Protein AF-F6QUR1-F1 (afdb_monomer_lite)

pLDDT: mean 86.78, std 12.33, range [41.75, 98.25]

Organism: Ciona intestinalis (NCBI:txid7719)

InterPro domains:
  IPR007309 B-block binding subunit of TFIIIC [PF04182] (147-200)
  IPR044210 Transcription factor Tfc3-like [PTHR15180] (9-201)

Radius of gyration: 18.81 Å; chains: 1; bounding box: 48×40×41 Å

Foldseek 3Di:
DPQLPDDPPPPDDPVRLQVVLVVQLADPQKWKWFFPDFQDDARDGDQQVAADPVVRDRAGAADDLVNQVNGSQAADWDDDPQDAEGDPCPVPIGTCSVVRHPDPDTPVNCCVVRNPRGIDMDGHPQVLLVLLAPPPADSVLLSPDDRVLNHQSSVQVVCPPVGHDLVCCDCRRPNVDDSVVSVVSVVVCVVRVSDDDDDGHHD

Secondary structure (DSSP, 8-state):
-TTTT--------HHHHHHHHHHHHT-TTEEEEE-SSPPPPPPP--GGG-EETTTTEE-BPPP-HHHHHT-TT---EEEETTEEEE-TTTTTPEE-HHHHTTS---HHHHHHHH-TTTEEEEE-HHHHHHHHS-TT--HHHHHT--HHHHHHHHHHHHTGGG---HHHIIIIISTTS-HHHHHHHHHHHHHTTS-------B-

Sequence (203 aa):
MKHRKNKIPVILSEGLKSHLWEYLVNNCDVEFFQLPHTREDPVIFDRFLGYDKTSGKHTAVAPDELDILTDPYLVKPVSHGVIKGSCPCFLTRVNVTSFVQGSDLNLVQAIDKFGERQLVIVASQSKRERMLSPPGVMREVVSDLPELEFCVLERIGRARHQGEIQTVLNKLVFKDLKTSHIHYIMKFLHTRSLVTKQSYSYA

Structure (mmCIF, N/CA/C/O backbone):
data_AF-F6QUR1-F1
#
_entry.id   AF-F6QUR1-F1
#
loop_
_atom_site.group_PDB
_atom_site.id
_atom_site.type_symbol
_atom_site.label_atom_id
_atom_site.label_alt_id
_atom_site.label_comp_id
_atom_site.label_asym_id
_atom_site.label_entity_id
_atom_site.label_seq_id
_atom_site.pdbx_PDB_ins_code
_atom_site.Cartn_x
_atom_site.Cartn_y
_atom_site.Cartn_z
_atom_site.occupancy
_atom_site.B_iso_or_equiv
_atom_site.auth_seq_id
_atom_site.auth_comp_id
_atom_site.auth_asym_id
_atom_site.auth_atom_id
_atom_site.pdbx_PDB_model_num
ATOM 1 N N . MET A 1 1 ? 19.967 14.631 1.636 1.00 41.75 1 MET A N 1
ATOM 2 C CA . MET A 1 1 ? 19.263 15.324 2.757 1.00 41.75 1 MET A CA 1
ATOM 3 C C . MET A 1 1 ? 18.412 16.553 2.357 1.00 41.75 1 MET A C 1
ATOM 5 O O . MET A 1 1 ? 17.477 16.873 3.080 1.00 41.75 1 MET A O 1
ATOM 9 N N . LYS A 1 2 ? 18.664 17.255 1.230 1.00 45.06 2 LYS A N 1
ATOM 10 C CA . LYS A 1 2 ? 17.902 18.475 0.842 1.00 45.06 2 LYS A CA 1
ATOM 11 C C . LYS A 1 2 ? 16.531 18.219 0.186 1.00 45.06 2 LYS A C 1
ATOM 13 O O . LYS A 1 2 ? 15.740 19.150 0.085 1.00 45.06 2 LYS A O 1
ATOM 18 N N . HIS A 1 3 ? 16.241 16.988 -0.228 1.00 50.03 3 HIS A N 1
ATOM 19 C CA . HIS A 1 3 ? 15.083 16.662 -1.073 1.00 50.03 3 HIS A CA 1
ATOM 20 C C . HIS A 1 3 ? 13.820 16.238 -0.296 1.00 50.03 3 HIS A C 1
ATOM 22 O O . HIS A 1 3 ? 12.749 16.114 -0.876 1.00 50.03 3 HIS A O 1
ATOM 28 N N . ARG A 1 4 ? 13.919 16.096 1.034 1.00 50.59 4 ARG A N 1
ATOM 29 C CA . ARG A 1 4 ? 12.815 15.715 1.940 1.00 50.59 4 ARG A CA 1
ATOM 30 C C . ARG A 1 4 ? 11.923 16.889 2.380 1.00 50.59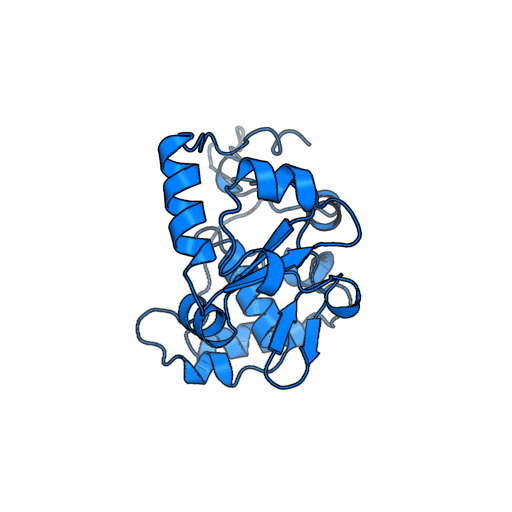 4 ARG A C 1
ATOM 32 O O . ARG A 1 4 ? 11.176 16.769 3.344 1.00 50.59 4 ARG A O 1
ATOM 39 N N . LYS A 1 5 ? 12.048 18.058 1.743 1.00 50.28 5 LYS A N 1
ATOM 40 C CA . LYS A 1 5 ? 11.400 19.300 2.210 1.00 50.28 5 LYS A CA 1
ATOM 41 C C . LYS A 1 5 ? 9.973 19.503 1.701 1.00 50.28 5 LYS A C 1
ATOM 43 O O . LYS A 1 5 ? 9.265 20.343 2.248 1.00 50.28 5 LYS A O 1
ATOM 48 N N . ASN A 1 6 ? 9.540 18.742 0.702 1.00 46.44 6 ASN A N 1
ATOM 49 C CA . ASN A 1 6 ? 8.253 18.972 0.058 1.00 46.44 6 ASN A CA 1
ATOM 50 C C . ASN A 1 6 ? 7.194 18.046 0.660 1.00 46.44 6 ASN A C 1
ATOM 52 O O . ASN A 1 6 ? 7.033 16.903 0.246 1.00 46.44 6 ASN A O 1
ATOM 56 N N . LYS A 1 7 ? 6.473 18.550 1.665 1.00 52.38 7 LYS A N 1
ATOM 57 C CA . LYS A 1 7 ? 5.213 17.944 2.111 1.00 52.38 7 LYS A CA 1
ATOM 58 C C . LYS A 1 7 ? 4.147 18.215 1.047 1.00 52.38 7 LYS A C 1
ATOM 60 O O . LYS A 1 7 ? 4.151 19.294 0.456 1.00 52.38 7 LYS A O 1
ATOM 65 N N . ILE A 1 8 ? 3.233 17.273 0.803 1.00 52.34 8 ILE A N 1
ATOM 66 C CA . ILE A 1 8 ? 2.064 17.568 -0.034 1.00 52.34 8 ILE A CA 1
ATOM 67 C C . ILE A 1 8 ? 1.280 18.710 0.641 1.00 52.34 8 ILE A C 1
ATOM 69 O O . ILE A 1 8 ? 0.882 18.553 1.796 1.00 52.34 8 ILE A O 1
ATOM 73 N N . PRO A 1 9 ? 0.969 19.812 -0.058 1.00 54.16 9 PRO A N 1
ATOM 74 C CA . PRO A 1 9 ? 0.022 20.810 0.420 1.00 54.16 9 PRO A CA 1
ATOM 75 C C . PRO A 1 9 ? -1.432 20.356 0.188 1.00 54.16 9 PRO A C 1
ATOM 77 O O . PRO A 1 9 ? -2.263 21.138 -0.257 1.00 54.16 9 PRO A O 1
ATOM 80 N N . VAL A 1 10 ? -1.771 19.087 0.444 1.00 61.97 10 VAL A N 1
ATOM 81 C CA . VAL A 1 10 ? -3.177 18.656 0.453 1.00 61.97 10 VAL A CA 1
ATOM 82 C C . VAL A 1 10 ? -3.665 18.861 1.873 1.00 61.97 10 VAL A C 1
ATOM 84 O O . VAL A 1 10 ? -3.698 17.953 2.699 1.00 61.97 10 VAL A O 1
ATOM 87 N N . ILE A 1 11 ? -3.996 20.115 2.164 1.00 73.38 11 ILE A N 1
ATOM 88 C CA . ILE A 1 11 ? -4.805 20.446 3.326 1.00 73.38 11 ILE A CA 1
ATOM 89 C C . ILE A 1 11 ? -6.242 20.135 2.912 1.00 73.38 11 ILE A C 1
ATOM 91 O O . ILE A 1 11 ? -6.881 20.915 2.208 1.00 73.38 11 ILE A O 1
ATOM 95 N N . LEU A 1 12 ? -6.729 18.951 3.283 1.00 84.25 12 LEU A N 1
ATOM 96 C CA . LEU A 1 12 ? -8.153 18.646 3.164 1.00 84.25 12 LEU A CA 1
ATOM 97 C C . LEU A 1 12 ? -8.915 19.563 4.124 1.00 84.25 12 LEU A C 1
ATOM 99 O O . LEU A 1 12 ? -8.516 19.699 5.282 1.00 84.25 12 LEU A O 1
ATOM 103 N N . SER A 1 13 ? -10.000 20.182 3.657 1.00 90.62 13 SER A N 1
ATOM 104 C CA . SER A 1 13 ? -10.885 20.937 4.543 1.00 90.62 13 SER A CA 1
ATOM 105 C C . SER A 1 13 ? -11.522 20.001 5.571 1.00 90.62 13 SER A C 1
ATOM 107 O O . SER A 1 13 ? -11.772 18.831 5.277 1.00 90.62 13 SER A O 1
ATOM 109 N N . GLU A 1 14 ? -11.830 20.515 6.762 1.00 91.12 14 GLU A N 1
ATOM 110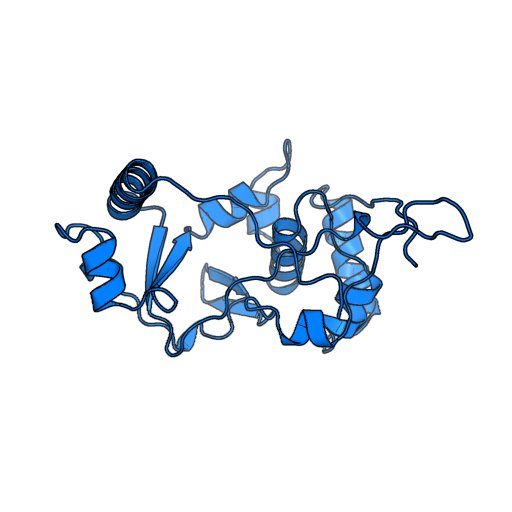 C CA . GLU A 1 14 ? -12.489 19.715 7.806 1.00 91.12 14 GLU A CA 1
ATOM 111 C C . GLU A 1 14 ? -13.812 19.114 7.314 1.00 91.12 14 GLU A C 1
ATOM 113 O O . GLU A 1 14 ? -14.074 17.936 7.531 1.00 91.12 14 GLU A O 1
ATOM 118 N N . GLY A 1 15 ? -14.593 19.870 6.532 1.00 93.56 15 GLY A N 1
ATOM 119 C CA . GLY A 1 15 ? -15.823 19.358 5.921 1.00 93.56 15 GLY A CA 1
ATOM 120 C C . GLY A 1 15 ? -15.595 18.156 4.996 1.00 93.56 15 GLY A C 1
ATOM 121 O O . GLY A 1 15 ? -16.380 17.210 5.026 1.00 93.56 15 GLY A O 1
ATOM 122 N N . LEU A 1 16 ? -14.511 18.154 4.210 1.00 93.19 16 LEU A N 1
ATOM 123 C CA . LEU A 1 16 ? -14.159 17.023 3.347 1.00 93.19 16 LEU A CA 1
ATOM 124 C C . LEU A 1 16 ? -13.637 15.833 4.159 1.00 93.19 16 LEU A C 1
ATOM 126 O O . LEU A 1 16 ? -13.977 14.695 3.845 1.00 93.19 16 LEU A O 1
ATOM 130 N N . LYS A 1 17 ? -12.844 16.075 5.209 1.00 93.12 17 LYS A N 1
ATOM 131 C CA . LYS A 1 17 ? -12.386 15.014 6.117 1.00 93.12 17 LYS A CA 1
ATOM 132 C C . LYS A 1 17 ? -13.565 14.304 6.780 1.00 93.12 17 LYS A C 1
ATOM 134 O O . LYS A 1 17 ? -13.591 13.077 6.772 1.00 93.12 17 LYS A O 1
ATOM 139 N N . SER A 1 18 ? -14.549 15.055 7.278 1.00 93.50 18 SER A N 1
ATOM 140 C CA . SER A 1 18 ? -15.763 14.490 7.880 1.00 93.50 18 SER A CA 1
ATOM 141 C C . SER A 1 18 ? -16.571 13.666 6.878 1.00 93.50 18 SER A C 1
ATOM 143 O O . SER A 1 18 ? -16.893 12.521 7.170 1.00 93.50 18 SER A O 1
ATOM 145 N N . HIS A 1 19 ? -16.799 14.177 5.661 1.00 94.25 19 HIS A N 1
ATOM 146 C CA . HIS A 1 19 ? -17.503 13.415 4.619 1.00 94.25 19 HIS A CA 1
ATOM 147 C C . HIS A 1 19 ? -16.765 12.127 4.224 1.00 94.25 19 HIS A C 1
ATOM 149 O O . HIS A 1 19 ? -17.383 11.079 4.049 1.00 94.25 19 HIS A O 1
ATOM 155 N N . LEU A 1 20 ? -15.436 12.184 4.074 1.00 94.50 20 LEU A N 1
ATOM 156 C CA . LEU A 1 20 ? -14.634 10.996 3.774 1.00 94.50 20 LEU A CA 1
ATOM 157 C C . LEU A 1 20 ? -14.690 9.986 4.919 1.00 94.50 20 LEU A C 1
ATOM 159 O O . LEU A 1 20 ? -14.789 8.788 4.665 1.00 94.50 20 LEU A O 1
ATOM 163 N N . TRP A 1 21 ? -14.638 10.459 6.163 1.00 95.31 21 TRP A N 1
ATOM 164 C CA . TRP A 1 21 ? -14.772 9.612 7.340 1.00 95.31 21 TRP A CA 1
ATOM 165 C C . TRP A 1 21 ? -16.126 8.902 7.371 1.00 95.31 21 TRP A C 1
ATOM 167 O O . TRP A 1 21 ? -16.154 7.677 7.449 1.00 95.31 21 TRP A O 1
ATOM 177 N N . GLU A 1 22 ? -17.231 9.632 7.212 1.00 94.12 22 GLU A N 1
ATOM 178 C CA . GLU A 1 22 ? -18.580 9.056 7.143 1.00 94.12 22 GLU A CA 1
ATOM 179 C C . GLU A 1 22 ? -18.695 8.008 6.032 1.00 94.12 22 GLU A C 1
ATOM 181 O O . GLU A 1 22 ? -19.231 6.921 6.250 1.00 94.12 22 GLU A O 1
ATOM 186 N N . TYR A 1 23 ? -18.132 8.285 4.853 1.00 94.56 23 TYR A N 1
ATOM 187 C CA . TYR A 1 23 ? -18.087 7.309 3.769 1.00 94.56 23 TYR A CA 1
ATOM 188 C C . TYR A 1 23 ? -17.313 6.041 4.163 1.00 94.56 23 TYR A C 1
ATOM 190 O O . TYR A 1 23 ? -17.774 4.934 3.897 1.00 94.56 23 TYR A O 1
ATOM 198 N N . LEU A 1 24 ? -16.147 6.181 4.801 1.00 95.06 24 LEU A N 1
ATOM 199 C CA . LEU A 1 24 ? -15.287 5.057 5.186 1.00 95.06 24 LEU A CA 1
ATOM 200 C C . LEU A 1 24 ? -15.903 4.199 6.298 1.00 95.06 24 LEU A C 1
ATOM 202 O O . LEU A 1 24 ? -15.828 2.974 6.225 1.00 95.06 24 LEU A O 1
ATOM 206 N N . VAL A 1 25 ? -16.531 4.818 7.299 1.00 95.06 25 VAL A N 1
ATOM 207 C CA . VAL A 1 25 ? -17.209 4.120 8.409 1.00 95.06 25 VAL A CA 1
ATOM 208 C C . VAL A 1 25 ? -18.361 3.247 7.906 1.00 95.06 25 VAL A C 1
ATOM 210 O O . VAL A 1 25 ? -18.623 2.187 8.466 1.00 95.06 25 VAL A O 1
ATOM 213 N N . ASN A 1 26 ? -19.016 3.651 6.818 1.00 92.81 26 ASN A N 1
ATOM 214 C CA . ASN A 1 26 ? -20.127 2.911 6.220 1.00 92.81 26 ASN A CA 1
ATOM 215 C C . ASN A 1 26 ? -19.699 1.946 5.099 1.00 92.81 26 ASN A C 1
ATOM 217 O O . ASN A 1 26 ? -20.546 1.334 4.448 1.00 92.81 26 ASN A O 1
ATOM 221 N N . ASN A 1 27 ? -18.396 1.802 4.842 1.00 94.12 27 ASN A N 1
ATOM 222 C CA . ASN A 1 27 ? -17.889 1.012 3.728 1.00 94.12 27 ASN A CA 1
ATOM 223 C C . ASN A 1 27 ? -17.414 -0.378 4.180 1.00 94.12 27 ASN A C 1
ATOM 225 O O . ASN A 1 27 ? -16.383 -0.514 4.834 1.00 94.12 27 ASN A O 1
ATOM 229 N N . CYS A 1 28 ? -18.122 -1.429 3.762 1.00 93.44 28 CYS A N 1
ATOM 230 C CA . CYS A 1 28 ? -17.775 -2.818 4.084 1.00 93.44 28 CYS A CA 1
ATOM 231 C C . CYS A 1 28 ? -16.506 -3.335 3.378 1.00 93.44 28 CYS A C 1
ATOM 233 O O . CYS A 1 28 ? -15.999 -4.399 3.724 1.00 93.44 28 CYS A O 1
ATOM 235 N N . ASP A 1 29 ? -15.975 -2.597 2.400 1.00 95.81 29 ASP A N 1
ATOM 236 C CA . ASP A 1 29 ? -14.734 -2.929 1.706 1.00 95.81 29 ASP A CA 1
ATOM 237 C C . ASP A 1 29 ? -13.478 -2.411 2.424 1.00 95.81 29 ASP A C 1
ATOM 239 O O . ASP A 1 29 ? -12.376 -2.546 1.884 1.00 95.81 29 ASP A O 1
ATOM 243 N N . VAL A 1 30 ? -13.610 -1.798 3.603 1.00 96.50 30 VAL A N 1
ATOM 244 C CA . VAL A 1 30 ? -12.471 -1.385 4.427 1.00 96.50 30 VAL A CA 1
ATOM 245 C C . VAL A 1 30 ? -12.590 -1.912 5.850 1.00 96.50 30 VAL A C 1
ATOM 247 O O . VAL A 1 30 ? -13.677 -2.047 6.401 1.00 96.50 30 VAL A O 1
ATOM 250 N N . GLU A 1 31 ? -11.437 -2.172 6.447 1.00 97.06 31 GLU A N 1
ATOM 251 C CA . GLU A 1 31 ? -11.277 -2.548 7.844 1.00 97.06 31 GLU A CA 1
ATOM 252 C C . GLU A 1 31 ? -10.382 -1.528 8.551 1.00 97.06 31 GLU A C 1
ATOM 254 O O . GLU A 1 31 ? -9.476 -0.937 7.950 1.00 97.06 31 GLU A O 1
ATOM 259 N N . PHE A 1 32 ? -10.607 -1.352 9.848 1.00 97.94 32 PHE A N 1
ATOM 260 C CA . PHE A 1 32 ? -9.861 -0.436 10.699 1.00 97.94 32 PHE A CA 1
ATOM 261 C C . PHE A 1 32 ? -8.991 -1.225 11.667 1.00 97.94 32 PHE A C 1
ATOM 263 O O . PHE A 1 32 ? -9.450 -2.156 12.331 1.00 97.94 32 PHE A O 1
ATOM 270 N N . PHE A 1 33 ? -7.727 -0.829 11.777 1.00 97.88 33 PHE A N 1
ATOM 271 C CA . PHE A 1 33 ? -6.781 -1.432 12.704 1.00 97.88 33 PHE A CA 1
ATOM 272 C C . PHE A 1 33 ? -6.062 -0.365 13.518 1.00 97.88 33 PHE A C 1
ATOM 274 O O . PHE A 1 33 ? -5.755 0.709 13.008 1.00 97.88 33 PHE A O 1
ATOM 281 N N . GLN A 1 34 ? -5.733 -0.692 14.763 1.00 98.25 34 GLN A N 1
ATOM 282 C CA . GLN A 1 34 ? -4.835 0.094 15.596 1.00 98.25 34 GLN A CA 1
ATOM 283 C C . GLN A 1 34 ? -3.442 -0.544 15.592 1.00 98.25 34 GLN A C 1
ATOM 285 O O . GLN A 1 34 ? -3.283 -1.729 15.897 1.00 98.25 34 GLN A O 1
ATOM 290 N N . LEU A 1 35 ? -2.424 0.231 15.224 1.00 97.31 35 LEU A N 1
ATOM 291 C CA . LEU A 1 35 ? -1.024 -0.186 15.270 1.00 97.31 35 LEU A CA 1
ATOM 292 C C . LEU A 1 35 ? -0.474 -0.147 16.706 1.00 97.31 35 LEU A C 1
ATOM 294 O O . LEU A 1 35 ? -0.845 0.743 17.474 1.00 97.31 35 LEU A O 1
ATOM 298 N N . PRO A 1 36 ? 0.477 -1.034 17.061 1.00 96.75 36 PRO A N 1
ATOM 299 C CA . PRO A 1 36 ? 1.082 -1.049 18.399 1.00 96.75 36 PRO A CA 1
ATOM 300 C C . PRO A 1 36 ? 1.925 0.200 18.700 1.00 96.75 36 PRO A C 1
ATOM 302 O O . PRO A 1 36 ? 2.113 0.555 19.860 1.00 96.75 36 PRO A O 1
ATOM 305 N N . HIS A 1 37 ? 2.426 0.874 17.661 1.00 93.94 37 HIS A N 1
ATOM 306 C CA . HIS A 1 37 ? 3.244 2.080 17.760 1.00 93.94 37 HIS A CA 1
ATOM 307 C C . HIS A 1 37 ? 2.811 3.092 16.698 1.00 93.94 37 HIS A C 1
ATOM 309 O O . HIS A 1 37 ? 2.262 2.714 15.659 1.00 93.94 37 HIS A O 1
ATOM 315 N N . THR A 1 38 ? 3.069 4.374 16.951 1.00 93.44 38 THR A N 1
ATOM 316 C CA . THR A 1 38 ? 2.806 5.456 15.997 1.00 93.44 38 THR A CA 1
ATOM 317 C C . THR A 1 38 ? 3.625 5.262 14.727 1.00 93.44 38 THR A C 1
ATOM 319 O O . THR A 1 38 ? 4.839 5.068 14.787 1.00 93.44 38 THR A O 1
ATOM 322 N N . ARG A 1 39 ? 2.970 5.338 13.569 1.00 90.38 39 ARG A N 1
ATOM 323 C CA . ARG A 1 39 ? 3.628 5.301 12.263 1.00 90.38 39 ARG A CA 1
ATOM 324 C C . ARG A 1 39 ? 4.018 6.713 11.830 1.00 90.38 39 ARG A C 1
ATOM 326 O O . ARG A 1 39 ? 3.205 7.628 11.912 1.00 90.38 39 ARG A O 1
ATOM 333 N N . GLU A 1 40 ? 5.240 6.875 11.338 1.00 86.75 40 GLU A N 1
ATOM 334 C CA . GLU A 1 40 ? 5.697 8.149 10.776 1.00 86.75 40 GLU A CA 1
ATOM 335 C C . GLU A 1 40 ? 4.934 8.529 9.501 1.00 86.75 40 GLU A C 1
ATOM 337 O O . GLU A 1 40 ? 4.436 7.670 8.763 1.00 86.75 40 GLU A O 1
ATOM 342 N N . ASP A 1 41 ? 4.870 9.831 9.223 1.00 82.00 41 ASP A N 1
ATOM 343 C CA . ASP A 1 41 ? 4.280 10.324 7.981 1.00 82.00 41 ASP A CA 1
ATOM 344 C C . ASP A 1 41 ? 5.145 9.899 6.784 1.00 82.00 41 ASP A C 1
ATOM 346 O O . ASP A 1 41 ? 6.373 10.035 6.826 1.00 82.00 41 ASP A O 1
ATOM 350 N N . PRO A 1 42 ? 4.544 9.422 5.678 1.00 75.94 42 PRO A N 1
ATOM 351 C CA . PRO A 1 42 ? 5.310 9.125 4.480 1.00 75.94 42 PRO A CA 1
ATOM 352 C C . PRO A 1 42 ? 5.954 10.398 3.930 1.00 75.94 42 PRO A C 1
ATOM 354 O O . PRO A 1 42 ? 5.280 11.389 3.645 1.00 75.94 42 PRO A O 1
ATOM 357 N N . VAL A 1 43 ? 7.268 10.347 3.720 1.00 72.31 43 VAL A N 1
ATOM 358 C CA . VAL A 1 43 ? 7.987 11.401 3.006 1.00 72.31 43 VAL A CA 1
ATOM 359 C C . VAL A 1 43 ? 7.751 11.208 1.517 1.00 72.31 43 VAL A C 1
ATOM 361 O O . VAL A 1 43 ? 8.153 10.201 0.936 1.00 72.31 43 VAL A O 1
ATOM 364 N N . ILE A 1 44 ? 7.095 12.178 0.888 1.00 69.19 44 ILE A N 1
ATOM 365 C CA . ILE A 1 44 ? 6.879 12.157 -0.555 1.00 69.19 44 ILE A CA 1
ATOM 366 C C . ILE A 1 44 ? 8.005 12.928 -1.207 1.00 69.19 44 ILE A C 1
ATOM 368 O O . ILE A 1 44 ? 8.211 14.116 -0.967 1.00 69.19 44 ILE A O 1
ATOM 372 N N . PHE A 1 45 ? 8.758 12.202 -2.018 1.00 70.25 45 PHE A N 1
ATOM 373 C CA . PHE A 1 45 ? 9.898 12.729 -2.723 1.00 70.25 45 PHE A CA 1
ATOM 374 C C . PHE A 1 45 ? 9.583 12.796 -4.217 1.00 70.25 45 PHE A C 1
ATOM 376 O O . PHE A 1 45 ? 9.265 11.783 -4.839 1.00 70.25 45 PHE A O 1
ATOM 383 N N . ASP A 1 46 ? 9.650 13.993 -4.800 1.00 74.81 46 ASP A N 1
ATOM 384 C CA . ASP A 1 46 ? 9.639 14.133 -6.252 1.00 74.81 46 ASP A CA 1
ATOM 385 C C . ASP A 1 46 ? 11.058 13.963 -6.792 1.00 74.81 46 ASP A C 1
ATOM 387 O O . ASP A 1 46 ? 11.895 14.870 -6.721 1.00 74.81 46 ASP A O 1
ATOM 391 N N . ARG A 1 47 ? 11.309 12.762 -7.325 1.00 76.06 47 ARG A N 1
ATOM 392 C CA . ARG A 1 47 ? 12.609 12.363 -7.865 1.00 76.06 47 ARG A CA 1
ATOM 393 C C . ARG A 1 47 ? 13.037 13.213 -9.056 1.00 76.06 47 ARG A C 1
ATOM 395 O O . ARG A 1 47 ? 14.235 13.300 -9.294 1.00 76.06 47 ARG A O 1
ATOM 402 N N . PHE A 1 48 ? 12.114 13.867 -9.763 1.00 73.75 48 PHE A N 1
ATOM 403 C CA . PHE A 1 48 ? 12.404 14.645 -10.972 1.00 73.75 48 PHE A CA 1
ATOM 404 C C . PHE A 1 48 ? 12.698 16.129 -10.707 1.00 73.75 48 PHE A C 1
ATOM 406 O O . PHE A 1 48 ? 13.051 16.859 -11.632 1.00 73.75 48 PHE A O 1
ATOM 413 N N . LEU A 1 49 ? 12.627 16.584 -9.450 1.00 71.25 49 LEU A N 1
ATOM 414 C CA . LEU A 1 49 ? 13.028 17.949 -9.079 1.00 71.25 49 LEU A CA 1
ATOM 415 C C . LEU A 1 49 ? 14.549 18.171 -9.113 1.00 71.25 49 LEU A C 1
ATOM 417 O O . LEU A 1 49 ? 15.004 19.307 -8.969 1.00 71.25 49 LEU A O 1
ATOM 421 N N . GLY A 1 50 ? 15.345 17.112 -9.280 1.00 67.44 50 GLY A N 1
ATOM 422 C CA . GLY A 1 50 ? 16.783 17.228 -9.493 1.00 67.44 50 GLY A CA 1
ATOM 423 C C . GLY A 1 50 ? 17.087 17.977 -10.792 1.00 67.44 50 GLY A C 1
ATOM 424 O O . GLY A 1 50 ? 16.581 17.631 -11.857 1.00 67.44 50 GLY A O 1
ATOM 425 N N . TYR A 1 51 ? 17.910 19.019 -10.702 1.00 62.31 51 TYR A N 1
ATOM 426 C CA . TYR A 1 51 ? 18.409 19.773 -11.848 1.00 62.31 51 TYR A CA 1
ATOM 427 C C . TYR A 1 51 ? 19.930 19.818 -11.773 1.00 62.31 51 TYR A C 1
ATOM 429 O O . TYR A 1 51 ? 20.496 20.413 -10.847 1.00 62.31 51 TYR A O 1
ATOM 437 N N . ASP A 1 52 ? 20.592 19.181 -12.733 1.00 65.50 52 ASP A N 1
ATOM 438 C CA . ASP A 1 52 ? 22.036 19.270 -12.867 1.00 65.50 52 ASP A CA 1
ATOM 439 C C . ASP A 1 52 ? 22.399 20.587 -13.563 1.00 65.50 52 ASP A C 1
ATOM 441 O O . ASP A 1 52 ? 22.186 20.774 -14.762 1.00 65.50 52 ASP A O 1
ATOM 445 N N . LYS A 1 53 ? 22.975 21.511 -12.787 1.00 62.22 53 LYS A N 1
ATOM 446 C CA . LYS A 1 53 ? 23.398 22.831 -13.270 1.00 62.22 53 LYS A CA 1
ATOM 447 C C . LYS A 1 53 ? 24.525 22.763 -14.301 1.00 62.22 53 LYS A C 1
ATOM 449 O O . LYS A 1 53 ? 24.679 23.716 -15.056 1.00 62.22 53 LYS A O 1
ATOM 454 N N . THR A 1 54 ? 25.295 21.677 -14.328 1.00 66.56 54 THR A N 1
ATOM 455 C CA . THR A 1 54 ? 26.446 21.521 -15.223 1.00 66.56 54 THR A CA 1
ATOM 456 C C . THR A 1 54 ? 26.012 21.020 -16.597 1.00 66.56 54 THR A C 1
ATOM 458 O O . THR A 1 54 ? 26.465 21.547 -17.608 1.00 66.56 54 THR A O 1
ATOM 461 N N . SER A 1 55 ? 25.108 20.035 -16.655 1.00 67.81 55 SER A N 1
ATOM 462 C CA . SER A 1 55 ? 24.569 19.528 -17.927 1.00 67.81 55 SER A CA 1
ATOM 463 C C . SER A 1 55 ? 23.320 20.266 -18.422 1.00 67.81 55 SER A C 1
ATOM 465 O O . SER A 1 55 ? 22.917 20.068 -19.569 1.00 67.81 55 SER A O 1
ATOM 467 N N . GLY A 1 56 ? 22.693 21.092 -17.576 1.00 63.22 56 GLY A N 1
ATOM 468 C CA . GLY A 1 56 ? 21.439 21.788 -17.880 1.00 63.22 56 GLY A CA 1
ATOM 469 C C . GLY A 1 56 ? 20.227 20.856 -17.984 1.00 63.22 56 GLY A C 1
ATOM 470 O O . GLY A 1 56 ? 19.202 21.242 -18.542 1.00 63.22 56 GLY A O 1
ATOM 471 N N . LYS A 1 57 ? 20.341 19.613 -17.497 1.00 65.56 57 LYS A N 1
ATOM 472 C CA . LYS A 1 57 ? 19.293 18.592 -17.594 1.00 65.56 57 LYS A CA 1
ATOM 473 C C . LYS A 1 57 ? 18.658 18.331 -16.237 1.00 65.56 57 LYS A C 1
ATOM 475 O O . LYS A 1 57 ? 19.332 18.280 -15.209 1.00 65.56 57 LYS A O 1
ATOM 480 N N . HIS A 1 58 ? 17.352 18.086 -16.253 1.00 62.81 58 HIS A N 1
ATOM 481 C CA . HIS A 1 58 ? 16.685 17.452 -15.126 1.00 62.81 58 HIS A CA 1
ATOM 482 C C . HIS A 1 58 ? 17.189 16.013 -15.007 1.00 62.81 58 HIS A C 1
ATOM 484 O O . HIS A 1 58 ? 17.052 15.225 -15.945 1.00 62.81 58 HIS A O 1
ATOM 490 N N . THR A 1 59 ? 17.800 15.684 -13.874 1.00 68.00 59 THR A N 1
ATOM 491 C CA . THR A 1 59 ? 18.258 14.331 -13.559 1.00 68.00 59 THR A CA 1
ATOM 492 C C . THR A 1 59 ? 17.438 13.804 -12.402 1.00 68.00 59 THR A C 1
ATOM 494 O O . THR A 1 59 ? 17.282 14.460 -11.369 1.00 68.00 59 THR A O 1
ATOM 497 N N . ALA A 1 60 ? 16.872 12.614 -12.589 1.00 72.31 60 ALA A N 1
ATOM 498 C CA . ALA A 1 60 ? 16.115 11.991 -11.527 1.00 72.31 60 ALA A CA 1
ATOM 499 C C . ALA A 1 60 ? 17.076 11.552 -10.412 1.00 72.31 60 ALA A C 1
ATOM 501 O O . ALA A 1 60 ? 18.107 10.936 -10.681 1.00 72.31 60 ALA A O 1
ATOM 502 N N . VAL A 1 61 ? 16.744 11.865 -9.164 1.00 76.56 61 VAL A N 1
ATOM 503 C CA . VAL A 1 61 ? 17.555 11.491 -8.001 1.00 76.56 61 VAL A CA 1
ATOM 504 C C . VAL A 1 61 ? 17.071 10.143 -7.478 1.00 76.56 61 VAL A C 1
ATOM 506 O O . VAL A 1 61 ? 15.882 9.964 -7.192 1.00 76.56 61 VAL A O 1
ATOM 509 N N . ALA A 1 62 ? 17.986 9.183 -7.356 1.00 78.00 62 ALA A N 1
ATOM 510 C CA . ALA A 1 62 ? 17.672 7.889 -6.768 1.00 78.00 62 ALA A CA 1
ATOM 511 C C . ALA A 1 62 ? 17.512 7.985 -5.236 1.00 78.00 62 ALA A C 1
ATOM 513 O O . ALA A 1 62 ? 18.279 8.709 -4.601 1.00 78.00 62 ALA A O 1
ATOM 514 N N . PRO A 1 63 ? 16.549 7.258 -4.631 1.00 78.38 63 PRO A N 1
ATOM 515 C CA . PRO A 1 63 ? 16.482 7.102 -3.180 1.00 78.38 63 PRO A CA 1
ATOM 516 C C . PRO A 1 63 ? 17.767 6.490 -2.616 1.00 78.38 63 PRO A C 1
ATOM 518 O O . PRO A 1 63 ? 18.317 5.556 -3.208 1.00 78.38 63 PRO A O 1
ATOM 521 N N . ASP A 1 64 ? 18.204 6.984 -1.460 1.00 80.31 64 ASP A N 1
ATOM 522 C CA . ASP A 1 64 ? 19.342 6.438 -0.718 1.00 80.31 64 ASP A CA 1
ATOM 523 C C . ASP A 1 64 ? 18.912 5.427 0.370 1.00 80.31 64 ASP A C 1
ATOM 525 O O . ASP A 1 64 ? 17.728 5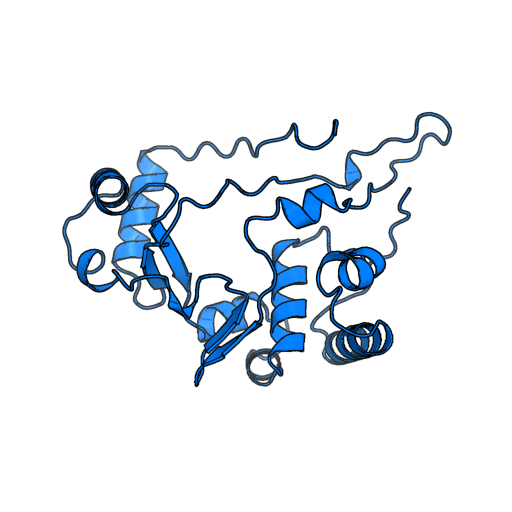.138 0.562 1.00 80.31 64 ASP A O 1
ATOM 529 N N . GLU A 1 65 ? 19.881 4.838 1.080 1.00 77.88 65 GLU A N 1
ATOM 530 C CA . GLU A 1 65 ? 19.608 3.899 2.182 1.00 77.88 65 GLU A CA 1
ATOM 531 C C . GLU A 1 65 ? 18.743 4.516 3.281 1.00 77.88 65 GLU A C 1
ATOM 533 O O . GLU A 1 65 ? 17.847 3.857 3.812 1.00 77.88 65 GLU A O 1
ATOM 538 N N . LEU A 1 66 ? 18.985 5.786 3.609 1.00 77.44 66 LEU A N 1
ATOM 539 C CA . LEU A 1 66 ? 18.233 6.475 4.643 1.00 77.44 66 LEU A CA 1
ATOM 540 C C . LEU A 1 66 ? 16.780 6.664 4.207 1.00 77.44 66 LEU A C 1
ATOM 542 O O . LEU A 1 66 ? 15.893 6.607 5.052 1.00 77.44 66 LEU A O 1
ATOM 546 N N . ASP A 1 67 ? 16.513 6.899 2.920 1.00 77.25 67 ASP A N 1
ATOM 547 C CA . ASP A 1 67 ? 15.150 7.006 2.390 1.00 77.25 67 ASP A CA 1
ATOM 548 C C . ASP A 1 67 ? 14.372 5.706 2.587 1.00 77.25 67 ASP A C 1
ATOM 550 O O . ASP A 1 67 ? 13.220 5.745 3.020 1.00 77.25 67 ASP A O 1
ATOM 554 N N . ILE A 1 68 ? 15.018 4.560 2.363 1.00 79.00 68 ILE A N 1
ATOM 555 C CA . ILE A 1 68 ? 14.391 3.251 2.564 1.00 79.00 68 ILE A CA 1
ATOM 556 C C . ILE A 1 68 ? 14.206 2.932 4.050 1.00 79.00 68 ILE A C 1
ATOM 558 O O . ILE A 1 68 ? 13.141 2.453 4.432 1.00 79.00 68 ILE A O 1
ATOM 562 N N . LEU A 1 69 ? 15.190 3.238 4.901 1.00 76.12 69 LEU A N 1
ATOM 563 C CA . LEU A 1 69 ? 15.089 3.017 6.350 1.00 76.12 69 LEU A CA 1
ATOM 564 C C . LEU A 1 69 ? 13.994 3.863 7.009 1.00 76.12 69 LEU A C 1
ATOM 566 O O . LEU A 1 69 ? 13.408 3.435 7.999 1.00 76.12 69 LEU A O 1
ATOM 570 N N . THR A 1 70 ? 13.715 5.051 6.467 1.00 77.69 70 THR A N 1
ATOM 571 C CA . THR A 1 70 ? 12.653 5.933 6.971 1.00 77.69 70 THR A CA 1
ATOM 572 C C . THR A 1 70 ? 11.299 5.726 6.290 1.00 77.69 70 THR A C 1
ATOM 574 O O . THR A 1 70 ? 10.369 6.473 6.583 1.00 77.69 70 THR A O 1
ATOM 577 N N . ASP A 1 71 ? 11.154 4.752 5.383 1.00 83.75 71 ASP A N 1
ATOM 578 C CA . ASP A 1 71 ? 9.859 4.472 4.758 1.00 83.75 71 ASP A CA 1
ATOM 579 C C . ASP A 1 71 ? 8.907 3.826 5.781 1.00 83.75 71 ASP A C 1
ATOM 581 O O . ASP A 1 71 ? 9.177 2.718 6.253 1.00 83.75 71 ASP A O 1
ATOM 585 N N . PRO A 1 72 ? 7.755 4.447 6.101 1.00 85.75 72 PRO A N 1
ATOM 586 C CA . PRO A 1 72 ? 6.794 3.867 7.040 1.00 85.75 72 PRO A CA 1
ATOM 587 C C . PRO A 1 72 ? 6.118 2.582 6.525 1.00 85.75 72 PRO A C 1
ATOM 589 O O . PRO A 1 72 ? 5.386 1.928 7.269 1.00 85.75 72 PRO A O 1
ATOM 592 N N . TYR A 1 73 ? 6.345 2.207 5.263 1.00 86.69 73 TYR A N 1
ATOM 593 C CA . TYR A 1 73 ? 5.830 1.001 4.617 1.00 86.69 73 TYR A CA 1
ATOM 594 C C . TYR A 1 73 ? 6.973 0.064 4.207 1.00 86.69 73 TYR A C 1
ATOM 596 O O . TYR A 1 73 ? 7.117 -0.297 3.032 1.00 86.69 73 TYR A O 1
ATOM 604 N N . LEU A 1 74 ? 7.794 -0.328 5.183 1.00 87.94 74 LEU A N 1
ATOM 605 C CA . LEU A 1 74 ? 8.824 -1.348 4.991 1.00 87.94 74 LEU A CA 1
ATOM 606 C C . LEU A 1 74 ? 8.222 -2.636 4.427 1.00 87.94 74 LEU A C 1
ATOM 608 O O . LEU A 1 74 ? 7.141 -3.073 4.841 1.00 87.94 74 LEU A O 1
ATOM 612 N N . VAL A 1 75 ? 8.946 -3.252 3.492 1.00 88.81 75 VAL A N 1
ATOM 613 C CA . VAL A 1 75 ? 8.497 -4.494 2.873 1.00 88.81 75 VAL A CA 1
ATOM 614 C C . VAL A 1 75 ? 8.701 -5.655 3.842 1.00 88.81 75 VAL A C 1
ATOM 616 O O . VAL A 1 75 ? 9.826 -6.045 4.134 1.00 88.81 75 VAL A O 1
ATOM 619 N N . LYS A 1 76 ? 7.596 -6.210 4.336 1.00 91.31 76 LYS A N 1
ATOM 620 C CA . LYS A 1 76 ? 7.544 -7.447 5.113 1.00 91.31 76 LYS A CA 1
ATOM 621 C C . LYS A 1 76 ? 6.390 -8.285 4.563 1.00 91.31 76 LYS A C 1
ATOM 623 O O . LYS A 1 76 ? 5.248 -8.012 4.941 1.00 91.31 76 LYS A O 1
ATOM 628 N N . PRO A 1 77 ? 6.675 -9.219 3.638 1.00 92.38 77 PRO A N 1
ATOM 629 C CA . PRO A 1 77 ? 5.658 -10.042 2.999 1.00 92.38 77 PRO A CA 1
ATOM 630 C C . PRO A 1 77 ? 4.786 -10.773 4.020 1.00 92.38 77 PRO A C 1
ATOM 632 O O . PRO A 1 77 ? 5.260 -11.194 5.079 1.00 92.38 77 PRO A O 1
ATOM 635 N N . VAL A 1 78 ? 3.499 -10.849 3.708 1.00 91.38 78 VAL A N 1
ATOM 636 C CA . VAL A 1 78 ? 2.473 -11.532 4.482 1.00 91.38 78 VAL A CA 1
ATOM 637 C C . VAL A 1 78 ? 1.598 -12.334 3.532 1.00 91.38 78 VAL A C 1
ATOM 639 O O . VAL A 1 78 ? 0.997 -11.782 2.606 1.00 91.38 78 VAL A O 1
ATOM 642 N N . SER A 1 79 ? 1.450 -13.613 3.860 1.00 84.88 79 SER A N 1
ATOM 643 C CA . SER A 1 79 ? 0.513 -14.537 3.246 1.00 84.88 79 SER A CA 1
ATOM 644 C C . SER A 1 79 ? -0.223 -15.266 4.364 1.00 84.88 79 SER A C 1
ATOM 646 O O . SER A 1 79 ? 0.347 -16.096 5.076 1.00 84.88 79 SER A O 1
ATOM 648 N N . HIS A 1 80 ? -1.485 -14.898 4.575 1.00 87.25 80 HIS A N 1
ATOM 649 C CA . HIS A 1 80 ? -2.336 -15.494 5.600 1.00 87.25 80 HIS A CA 1
ATOM 650 C C . HIS A 1 80 ? -3.725 -15.775 5.025 1.00 87.25 80 HIS A C 1
ATOM 652 O O . HIS A 1 80 ? -4.569 -14.882 4.915 1.00 87.25 80 HIS A O 1
ATOM 658 N N . GLY A 1 81 ? -3.949 -17.027 4.623 1.00 88.12 81 GLY A N 1
ATOM 659 C CA . GLY A 1 81 ? -5.157 -17.425 3.904 1.00 88.12 81 GLY A CA 1
ATOM 660 C C . GLY A 1 81 ? -5.275 -16.671 2.579 1.00 88.12 81 GLY A C 1
ATOM 661 O O . GLY A 1 81 ? -4.418 -16.795 1.709 1.00 88.12 81 GLY A O 1
ATOM 662 N N . VAL A 1 82 ? -6.333 -15.871 2.437 1.00 87.56 82 VAL A N 1
ATOM 663 C CA . VAL A 1 82 ? -6.581 -15.046 1.240 1.00 87.56 82 VAL A CA 1
ATOM 664 C C . VAL A 1 82 ? -5.832 -13.712 1.255 1.00 87.56 82 VAL A C 1
ATOM 666 O O . VAL A 1 82 ? -5.810 -13.012 0.247 1.00 87.56 82 VAL A O 1
ATOM 669 N N . ILE A 1 83 ? -5.242 -13.326 2.389 1.00 91.62 83 ILE A N 1
ATOM 670 C CA . ILE A 1 83 ? -4.572 -12.035 2.533 1.00 91.62 83 ILE A CA 1
ATOM 671 C C . ILE A 1 83 ? -3.148 -12.147 1.997 1.00 91.62 83 ILE A C 1
ATOM 673 O O . ILE A 1 83 ? -2.357 -12.938 2.508 1.00 91.62 83 ILE A O 1
ATOM 677 N N . LYS A 1 84 ? -2.829 -11.298 1.018 1.00 92.69 84 LYS A N 1
ATOM 678 C CA . LYS A 1 84 ? -1.487 -11.100 0.459 1.00 92.69 84 LYS A CA 1
ATOM 679 C C . LYS A 1 84 ? -1.081 -9.639 0.590 1.00 92.69 84 LYS A C 1
ATOM 681 O O . LYS A 1 84 ? -1.939 -8.757 0.513 1.00 92.69 84 LYS A O 1
ATOM 686 N N . GLY A 1 85 ? 0.208 -9.368 0.741 1.00 92.44 85 GLY A N 1
ATOM 687 C CA . GLY A 1 85 ? 0.754 -8.011 0.711 1.00 92.44 85 GLY A CA 1
ATOM 688 C C . GLY A 1 85 ? 1.907 -7.835 1.675 1.00 92.44 85 GLY A C 1
ATOM 689 O O . GLY A 1 85 ? 2.517 -8.806 2.110 1.00 92.44 85 GLY A O 1
ATOM 690 N N . SER A 1 86 ? 2.196 -6.587 2.023 1.00 92.56 86 SER A N 1
ATOM 691 C CA . SER A 1 86 ? 3.288 -6.259 2.936 1.00 92.56 86 SER A CA 1
ATOM 692 C C . SER A 1 86 ? 2.818 -5.478 4.160 1.00 92.56 86 SER A C 1
ATOM 694 O O . SER A 1 86 ? 2.256 -4.389 4.033 1.00 92.56 86 SER A O 1
ATOM 696 N N . CYS A 1 87 ? 3.101 -5.985 5.364 1.00 92.94 87 CYS A N 1
ATOM 697 C CA . CYS A 1 87 ? 2.803 -5.269 6.605 1.00 92.94 87 CYS A CA 1
ATOM 698 C C . CYS A 1 87 ? 3.699 -5.721 7.778 1.00 92.94 87 CYS A C 1
ATOM 700 O O . CYS A 1 87 ? 3.529 -6.828 8.295 1.00 92.94 87 CYS A O 1
ATOM 702 N N . PRO A 1 88 ? 4.596 -4.851 8.288 1.00 91.56 88 PRO A N 1
ATOM 703 C CA . PRO A 1 88 ? 5.449 -5.165 9.436 1.00 91.56 88 PRO A CA 1
ATOM 704 C C . PRO A 1 88 ? 4.696 -5.565 10.709 1.00 91.56 88 PRO A C 1
ATOM 706 O O . PRO A 1 88 ? 5.148 -6.445 11.446 1.00 91.56 88 PRO A O 1
ATOM 709 N N . CYS A 1 89 ? 3.541 -4.934 10.936 1.00 93.81 89 CYS A N 1
ATOM 710 C CA . CYS A 1 89 ? 2.705 -5.091 12.124 1.00 93.81 89 CYS A CA 1
ATOM 711 C C . CYS A 1 89 ? 1.504 -6.020 11.896 1.00 93.81 89 CYS A C 1
ATOM 713 O O . CYS A 1 89 ? 0.529 -5.935 12.635 1.00 93.81 89 CYS A O 1
ATOM 715 N N . PHE A 1 90 ? 1.522 -6.881 10.871 1.00 94.75 90 PHE A N 1
ATOM 716 C CA . PHE A 1 90 ? 0.349 -7.685 10.509 1.00 94.75 90 PHE A CA 1
ATOM 717 C C . PHE A 1 90 ? -0.206 -8.520 11.669 1.00 94.75 90 PHE A C 1
ATOM 719 O O . PHE A 1 90 ? -1.415 -8.553 11.867 1.00 94.75 90 PHE A O 1
ATOM 726 N N . LEU A 1 91 ? 0.685 -9.144 12.446 1.00 94.62 91 LEU A N 1
ATOM 727 C CA . LEU A 1 91 ? 0.331 -9.987 13.593 1.00 94.62 91 LEU A CA 1
ATOM 728 C C . LEU A 1 91 ? 0.112 -9.199 14.893 1.00 94.62 91 LEU A C 1
ATOM 730 O O . LEU A 1 91 ? -0.396 -9.758 15.856 1.00 94.62 91 LEU A O 1
ATOM 734 N N . THR A 1 92 ? 0.536 -7.935 14.948 1.00 96.44 92 THR A N 1
ATOM 735 C CA . THR A 1 92 ? 0.539 -7.130 16.183 1.00 96.44 92 THR A CA 1
ATOM 736 C C . THR A 1 92 ? -0.473 -5.989 16.175 1.00 96.44 92 THR A C 1
ATOM 738 O O . THR A 1 92 ? -0.734 -5.403 17.221 1.00 96.44 92 THR A O 1
ATOM 741 N N . ARG A 1 93 ? -1.047 -5.655 15.015 1.00 96.81 93 ARG A N 1
ATOM 742 C CA . ARG A 1 93 ? -2.149 -4.695 14.903 1.00 96.81 93 ARG A CA 1
ATOM 743 C C . ARG A 1 93 ? -3.445 -5.293 15.452 1.00 96.81 93 ARG A C 1
ATOM 745 O O . ARG A 1 93 ? -3.722 -6.474 15.253 1.00 96.81 93 ARG A O 1
ATOM 752 N N . VAL A 1 94 ? -4.270 -4.461 16.073 1.00 98.06 94 VAL A N 1
ATOM 753 C CA . VAL A 1 94 ? -5.570 -4.860 16.629 1.00 98.06 94 VAL A CA 1
ATOM 754 C C . VAL A 1 94 ? -6.671 -4.458 15.658 1.00 98.06 94 VAL A C 1
ATOM 756 O O . VAL A 1 94 ? -6.706 -3.307 15.235 1.00 98.06 94 VAL A O 1
ATOM 759 N N . ASN A 1 95 ? -7.562 -5.381 15.283 1.00 97.69 95 ASN A N 1
ATOM 760 C CA . ASN A 1 95 ? -8.739 -5.042 14.478 1.00 97.69 95 ASN A CA 1
ATOM 761 C C . ASN A 1 95 ? -9.738 -4.272 15.353 1.00 97.69 95 ASN A C 1
ATOM 763 O O . ASN A 1 95 ? -10.201 -4.792 16.367 1.00 97.69 95 ASN A O 1
ATOM 767 N N . VAL A 1 96 ? -10.050 -3.038 14.963 1.00 97.75 96 VAL A N 1
ATOM 768 C CA . VAL A 1 96 ? -10.998 -2.155 15.659 1.00 97.75 96 VAL A CA 1
ATOM 769 C C . VAL A 1 96 ? -12.220 -1.824 14.799 1.00 97.75 96 VAL A C 1
ATOM 771 O O . VAL A 1 96 ? -12.993 -0.934 15.141 1.00 97.75 96 VAL A O 1
ATOM 774 N N . THR A 1 97 ? -12.422 -2.550 13.695 1.00 97.19 97 THR A N 1
ATOM 775 C CA . THR A 1 97 ? -13.489 -2.305 12.712 1.00 97.19 97 THR A CA 1
ATOM 776 C C . THR A 1 97 ? -14.865 -2.244 13.360 1.00 97.19 97 THR A C 1
ATOM 778 O O . THR A 1 97 ? -15.590 -1.293 13.112 1.00 97.19 97 THR A O 1
ATOM 781 N N . SER A 1 98 ? -15.200 -3.181 14.251 1.00 95.12 98 SER A N 1
ATOM 782 C CA . SER A 1 98 ? -16.500 -3.212 14.940 1.00 95.12 98 SER A CA 1
ATOM 783 C C . SER A 1 98 ? -16.718 -2.068 15.933 1.00 95.12 98 SER A C 1
ATOM 785 O O . SER A 1 98 ? -17.853 -1.792 16.301 1.00 95.12 98 SER A O 1
ATOM 787 N N . PHE A 1 99 ? -15.650 -1.408 16.391 1.00 94.75 99 PHE A N 1
ATOM 788 C CA . PHE A 1 99 ? -15.763 -0.220 17.239 1.00 94.75 99 PHE A CA 1
ATOM 789 C C . PHE A 1 99 ? -15.920 1.063 16.428 1.00 94.75 99 PHE A C 1
ATOM 791 O O . PHE A 1 99 ? -16.305 2.076 17.003 1.00 94.75 99 PHE A O 1
ATOM 798 N N . VAL A 1 100 ? -15.558 1.030 15.144 1.00 94.44 100 VAL A N 1
ATOM 799 C CA . VAL A 1 100 ? -15.610 2.173 14.232 1.00 94.44 100 VAL A CA 1
ATOM 800 C C . VAL A 1 100 ? -16.882 2.102 13.391 1.00 94.44 100 VAL A C 1
ATOM 802 O O . VAL A 1 100 ? -17.706 3.011 13.442 1.00 94.44 100 VAL A O 1
ATOM 805 N N . GLN A 1 101 ? -17.073 1.008 12.655 1.00 91.62 101 GLN A N 1
ATOM 806 C CA . GLN A 1 101 ? -18.252 0.764 11.830 1.00 91.62 101 GLN A CA 1
ATOM 807 C C . GLN A 1 101 ? -19.488 0.546 12.702 1.00 91.62 101 GLN A C 1
ATOM 809 O O . GLN A 1 101 ? -19.446 -0.198 13.680 1.00 91.62 101 GLN A O 1
ATOM 814 N N . GLY A 1 102 ? -20.595 1.199 12.342 1.00 77.06 102 GLY A N 1
ATOM 815 C CA . GLY A 1 102 ? -21.844 1.137 13.109 1.00 77.06 102 GLY A CA 1
ATOM 816 C C . GLY A 1 102 ? -21.822 1.921 14.427 1.00 77.06 102 GLY A C 1
ATOM 817 O O . GLY A 1 102 ? -22.761 1.802 15.210 1.00 77.06 102 GLY A O 1
ATOM 818 N N . SER A 1 103 ? -20.773 2.710 14.675 1.00 80.81 103 SER A N 1
ATOM 819 C CA . SER A 1 103 ? -20.715 3.668 15.780 1.00 80.81 103 SER A CA 1
ATOM 820 C C . SER A 1 103 ? -20.965 5.092 15.276 1.00 80.81 103 SER A C 1
ATOM 822 O O . SER A 1 103 ? -20.607 5.417 14.147 1.00 80.81 103 SER A O 1
ATOM 824 N N . ASP A 1 104 ? -21.483 5.965 16.141 1.00 86.31 104 ASP A N 1
ATOM 825 C CA . ASP A 1 104 ? -21.599 7.408 15.869 1.00 86.31 104 ASP A CA 1
ATOM 826 C C . ASP A 1 104 ? -20.269 8.160 16.108 1.00 86.31 104 ASP A C 1
ATOM 828 O O . ASP A 1 104 ? -20.258 9.362 16.383 1.00 86.31 104 ASP A O 1
ATOM 832 N N . LEU A 1 105 ? -19.125 7.460 16.053 1.00 93.00 105 LEU A N 1
ATOM 833 C CA . LEU A 1 105 ? -17.817 8.085 16.238 1.00 93.00 105 LEU A CA 1
ATOM 834 C C . LEU A 1 105 ? -17.483 8.959 15.033 1.00 93.00 105 LEU A C 1
ATOM 836 O O . LEU A 1 105 ? -17.301 8.468 13.918 1.00 93.00 105 LEU A O 1
ATOM 840 N N . ASN A 1 106 ? -17.316 10.256 15.271 1.00 94.56 106 ASN A N 1
ATOM 841 C CA . ASN A 1 106 ? -16.740 11.152 14.275 1.00 94.56 106 ASN A CA 1
ATOM 842 C C . ASN A 1 106 ? -15.209 10.987 14.190 1.00 94.56 106 ASN A C 1
ATOM 844 O O . ASN A 1 106 ? -14.582 10.347 15.039 1.00 94.56 106 ASN A O 1
ATOM 848 N N . LEU A 1 107 ? -14.595 11.585 13.163 1.00 94.88 107 LEU A N 1
ATOM 849 C CA . LEU A 1 107 ? -13.158 11.460 12.904 1.00 94.88 107 LEU A CA 1
ATOM 850 C C . LEU A 1 107 ? -12.298 11.879 14.107 1.00 94.88 107 LEU A C 1
ATOM 852 O O . LEU A 1 107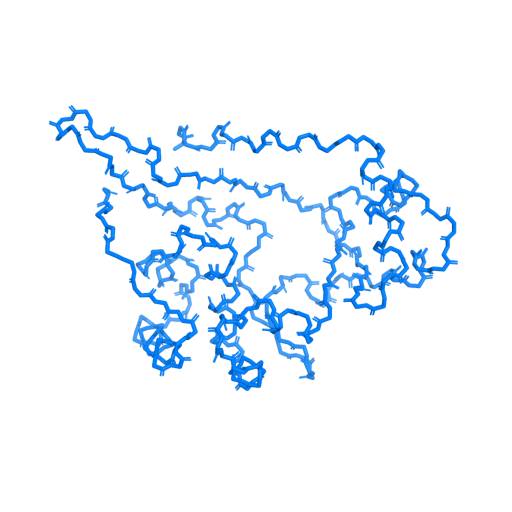 ? -11.332 11.192 14.427 1.00 94.88 107 LEU A O 1
ATOM 856 N N . VAL A 1 108 ? -12.652 12.979 14.780 1.00 95.19 108 VAL A N 1
ATOM 857 C CA . VAL A 1 108 ? -11.903 13.492 15.939 1.00 95.19 108 VAL A CA 1
ATOM 858 C C . VAL A 1 108 ? -11.967 12.492 17.088 1.00 95.19 108 VAL A C 1
ATOM 860 O O . VAL A 1 108 ? -10.935 12.099 17.615 1.00 95.19 108 VAL A O 1
ATOM 863 N N . GLN A 1 109 ? -13.160 11.989 17.407 1.00 96.19 109 GLN A N 1
ATOM 864 C CA . GLN A 1 109 ? -13.340 10.986 18.459 1.00 96.19 109 GLN A CA 1
ATOM 865 C C . GLN A 1 109 ? -12.603 9.678 18.149 1.00 96.19 109 GLN A C 1
ATOM 867 O O . GLN A 1 109 ? -12.044 9.050 19.047 1.00 96.19 109 GLN A O 1
ATOM 872 N N . ALA A 1 110 ? -12.591 9.250 16.884 1.00 96.25 110 ALA A N 1
ATOM 873 C CA . ALA A 1 110 ? -11.850 8.066 16.467 1.00 96.25 110 ALA A CA 1
ATOM 874 C C . ALA A 1 110 ? -10.332 8.268 16.598 1.00 96.25 110 ALA A C 1
ATOM 876 O O . ALA A 1 110 ? -9.635 7.369 17.072 1.00 96.25 110 ALA A O 1
ATOM 877 N N . ILE A 1 111 ? -9.826 9.448 16.232 1.00 95.12 111 ILE A N 1
ATOM 878 C CA . ILE A 1 111 ? -8.420 9.825 16.407 1.00 95.12 111 ILE A CA 1
ATOM 879 C C . ILE A 1 111 ? -8.047 9.884 17.891 1.00 95.12 111 ILE A C 1
ATOM 881 O O . ILE A 1 111 ? -7.036 9.298 18.270 1.00 95.12 111 ILE A O 1
ATOM 885 N N . ASP A 1 112 ? -8.865 10.515 18.732 1.00 96.75 112 ASP A N 1
ATOM 886 C CA . ASP A 1 112 ? -8.624 10.607 20.177 1.00 96.75 112 ASP A CA 1
ATOM 887 C C . ASP A 1 112 ? -8.593 9.219 20.830 1.00 96.75 112 ASP A C 1
ATOM 889 O O . ASP A 1 112 ? -7.787 8.951 21.720 1.00 96.75 112 ASP A O 1
ATOM 893 N N . LYS A 1 113 ? -9.455 8.307 20.365 1.00 96.44 113 LYS A N 1
ATOM 894 C CA . LYS A 1 113 ? -9.582 6.956 20.918 1.00 96.44 113 LYS A CA 1
ATOM 895 C C . LYS A 1 113 ? -8.494 5.993 20.444 1.00 96.44 113 LYS A C 1
ATOM 897 O O . LYS A 1 113 ? -8.000 5.198 21.241 1.00 96.44 113 LYS A O 1
ATOM 902 N N . PHE A 1 114 ? -8.159 6.009 19.154 1.00 96.81 114 PHE A N 1
ATOM 903 C CA . PHE A 1 114 ? -7.276 5.008 18.539 1.00 96.81 114 PHE A CA 1
ATOM 904 C C . PHE A 1 114 ? -5.888 5.544 18.169 1.00 96.81 114 PHE A C 1
ATOM 906 O O . PHE A 1 114 ? -4.998 4.747 17.869 1.00 96.81 114 PHE A O 1
ATOM 913 N N . GLY A 1 115 ? -5.686 6.861 18.232 1.00 96.12 115 GLY A N 1
ATOM 914 C CA . GLY A 1 115 ? -4.446 7.567 17.918 1.00 96.12 115 GLY A CA 1
ATOM 915 C C . GLY A 1 115 ? -4.332 7.946 16.438 1.00 96.12 115 GLY A C 1
ATOM 916 O O . GLY A 1 115 ? -4.417 7.086 15.561 1.00 96.12 115 GLY A O 1
ATOM 917 N N . GLU A 1 116 ? -4.044 9.221 16.149 1.00 91.88 116 GLU A N 1
ATOM 918 C CA . GLU A 1 116 ? -3.964 9.783 14.782 1.00 91.88 116 GLU A CA 1
ATOM 919 C C . GLU A 1 116 ? -3.032 8.991 13.850 1.00 91.88 116 GLU A C 1
ATOM 921 O O . GLU A 1 116 ? -3.341 8.742 12.688 1.00 91.88 116 GLU A O 1
ATOM 926 N N . ARG A 1 117 ? -1.886 8.555 14.382 1.00 93.00 117 ARG A N 1
ATOM 927 C CA . ARG A 1 117 ? -0.841 7.827 13.643 1.00 93.00 117 ARG A CA 1
ATOM 928 C C . ARG A 1 117 ? -0.832 6.325 13.912 1.00 93.00 117 ARG A C 1
ATOM 930 O O . ARG A 1 117 ? 0.100 5.630 13.505 1.00 93.00 117 ARG A O 1
ATOM 937 N N . GLN A 1 118 ? -1.833 5.825 14.626 1.00 96.06 118 GLN A N 1
ATOM 938 C CA . GLN A 1 118 ? -1.987 4.408 14.955 1.00 96.06 118 GLN A CA 1
ATOM 939 C C . GLN A 1 118 ? -3.227 3.811 14.300 1.00 96.06 118 GLN A C 1
ATOM 941 O O . GLN A 1 118 ? -3.195 2.638 13.930 1.00 96.06 118 GLN A O 1
ATOM 946 N N . LEU A 1 119 ? -4.281 4.603 14.108 1.00 96.62 119 LEU A N 1
ATOM 947 C CA . LEU A 1 119 ? -5.452 4.201 13.350 1.00 96.62 119 LEU A CA 1
ATOM 948 C C . LEU A 1 119 ? -5.097 4.101 11.861 1.00 96.62 119 LEU A C 1
ATOM 950 O O . LEU A 1 119 ? -4.736 5.083 11.212 1.00 96.62 119 LEU A O 1
ATOM 954 N N . VAL A 1 120 ? -5.198 2.897 11.306 1.00 95.50 120 VAL A N 1
ATOM 955 C CA . VAL A 1 120 ? -4.968 2.631 9.886 1.00 95.50 120 VAL A CA 1
ATOM 956 C C . VAL A 1 120 ? -6.178 1.968 9.258 1.00 95.50 120 VAL A C 1
ATOM 958 O O . VAL A 1 120 ? -6.850 1.142 9.871 1.00 95.50 120 VAL A O 1
ATOM 961 N N . ILE A 1 121 ? -6.420 2.321 8.001 1.00 95.88 121 ILE A N 1
ATOM 962 C CA . ILE A 1 121 ? -7.521 1.803 7.195 1.00 95.88 121 ILE A CA 1
ATOM 963 C C . ILE A 1 121 ? -6.930 0.870 6.145 1.00 95.88 121 ILE A C 1
ATOM 965 O O . ILE A 1 121 ? -5.956 1.216 5.470 1.00 95.88 121 ILE A O 1
ATOM 969 N N . VAL A 1 122 ? -7.499 -0.321 6.020 1.00 95.56 122 VAL A N 1
ATOM 970 C CA . VAL A 1 122 ? -7.029 -1.367 5.114 1.00 95.56 122 VAL A CA 1
ATOM 971 C C . VAL A 1 122 ? -8.182 -1.755 4.209 1.00 95.56 122 VAL A C 1
ATOM 973 O O . VAL A 1 122 ? -9.213 -2.215 4.680 1.00 95.56 122 VAL A O 1
ATOM 976 N N . ALA A 1 123 ? -8.013 -1.571 2.903 1.00 96.25 123 ALA A N 1
ATOM 977 C CA . ALA A 1 123 ? -8.998 -2.033 1.937 1.00 96.25 123 ALA A CA 1
ATOM 978 C C . ALA A 1 123 ? -8.978 -3.565 1.816 1.00 96.25 123 ALA A C 1
ATOM 980 O O . ALA A 1 123 ? -7.920 -4.200 1.938 1.00 96.25 123 ALA A O 1
ATOM 981 N N . SER A 1 124 ? -10.138 -4.139 1.505 1.00 95.31 124 SER A N 1
ATOM 982 C CA . SER A 1 124 ? -10.307 -5.565 1.257 1.00 95.31 124 SER A CA 1
ATOM 983 C C . SER A 1 124 ? -9.339 -6.052 0.176 1.00 95.31 124 SER A C 1
ATOM 985 O O . SER A 1 124 ? -8.943 -5.306 -0.729 1.00 95.31 124 SER A O 1
ATOM 987 N N . GLN A 1 125 ? -8.945 -7.325 0.258 1.00 95.06 125 GLN A N 1
ATOM 988 C CA . GLN A 1 125 ? -8.012 -7.938 -0.694 1.00 95.06 125 GLN A CA 1
ATOM 989 C C . GLN A 1 125 ? -8.465 -7.718 -2.151 1.00 95.06 125 GLN A C 1
ATOM 991 O O . GLN A 1 125 ? -7.675 -7.271 -2.978 1.00 95.06 125 GLN A O 1
ATOM 996 N N . SER A 1 126 ? -9.758 -7.909 -2.434 1.00 94.81 126 SER A N 1
ATOM 997 C CA . SER A 1 126 ? -10.346 -7.705 -3.767 1.00 94.81 126 SER A CA 1
ATOM 998 C C . SER A 1 126 ? -10.188 -6.267 -4.282 1.00 94.81 126 SER A C 1
ATOM 1000 O O . SER A 1 126 ? -9.850 -6.053 -5.450 1.00 94.81 126 SER A O 1
ATOM 1002 N N . LYS A 1 127 ? -10.368 -5.252 -3.421 1.00 95.69 127 LYS A N 1
ATOM 1003 C CA . LYS A 1 127 ? -10.137 -3.851 -3.812 1.00 95.69 127 LYS A CA 1
ATOM 1004 C C . LYS A 1 127 ? -8.672 -3.574 -4.081 1.00 95.69 127 LYS A C 1
ATOM 1006 O O . LYS A 1 127 ? -8.374 -2.885 -5.053 1.00 95.69 127 LYS A O 1
ATOM 1011 N N . ARG A 1 128 ? -7.765 -4.104 -3.257 1.00 95.50 128 ARG A N 1
ATOM 1012 C CA . ARG A 1 128 ? -6.320 -3.936 -3.470 1.00 95.50 128 ARG A CA 1
ATOM 1013 C C . ARG A 1 128 ? -5.882 -4.561 -4.792 1.00 95.50 128 ARG A C 1
ATOM 1015 O O . ARG A 1 128 ? -5.247 -3.882 -5.589 1.00 95.50 128 ARG A O 1
ATOM 1022 N N . GLU A 1 129 ? -6.318 -5.784 -5.083 1.00 95.94 129 GLU A N 1
ATOM 1023 C CA . GLU A 1 129 ? -6.060 -6.455 -6.365 1.00 95.94 129 GLU A CA 1
ATOM 1024 C C . GLU A 1 129 ? -6.598 -5.658 -7.553 1.00 95.94 129 GLU A C 1
ATOM 1026 O O . GLU A 1 129 ? -5.878 -5.422 -8.523 1.00 95.94 129 GLU A O 1
ATOM 1031 N N . ARG A 1 130 ? -7.846 -5.179 -7.464 1.00 95.06 130 ARG A N 1
ATOM 1032 C CA . ARG A 1 130 ? -8.448 -4.341 -8.508 1.00 95.06 130 ARG A CA 1
ATOM 1033 C C . ARG A 1 130 ? -7.665 -3.045 -8.718 1.00 95.06 130 ARG A C 1
ATOM 1035 O O . ARG A 1 130 ? -7.457 -2.661 -9.859 1.00 95.06 130 ARG A O 1
ATOM 1042 N N . MET A 1 131 ? -7.233 -2.382 -7.647 1.00 93.81 131 MET A N 1
ATOM 1043 C CA . MET A 1 131 ? -6.472 -1.130 -7.744 1.00 93.81 131 MET A CA 1
ATOM 1044 C C . MET A 1 131 ? -5.078 -1.320 -8.346 1.00 93.81 131 MET A C 1
ATOM 1046 O O . MET A 1 131 ? -4.553 -0.392 -8.957 1.00 93.81 131 MET A O 1
ATOM 1050 N N . LEU A 1 132 ? -4.483 -2.501 -8.180 1.00 95.25 132 LEU A N 1
ATOM 1051 C CA . LEU A 1 132 ? -3.192 -2.854 -8.774 1.00 95.25 132 LEU A CA 1
ATOM 1052 C C . LEU A 1 132 ? -3.312 -3.404 -10.199 1.00 95.25 132 LEU A C 1
ATOM 1054 O O . LEU A 1 132 ? -2.291 -3.556 -10.862 1.00 95.25 132 LEU A O 1
ATOM 1058 N N . SER A 1 133 ? -4.523 -3.709 -10.668 1.00 95.44 133 SER A N 1
ATOM 1059 C CA . SER A 1 133 ? -4.769 -4.230 -12.013 1.00 95.44 133 SER A CA 1
ATOM 1060 C C . SER A 1 133 ? -4.736 -3.085 -13.028 1.00 95.44 133 SER A C 1
ATOM 1062 O O . SER A 1 133 ? -5.597 -2.201 -12.967 1.00 95.44 133 SER A O 1
ATOM 1064 N N . PRO A 1 134 ? -3.777 -3.058 -13.973 1.00 92.38 134 PRO A N 1
ATOM 1065 C CA . PRO A 1 134 ? -3.753 -2.020 -14.995 1.00 92.38 134 PRO A CA 1
ATOM 1066 C C . PRO A 1 134 ? -4.982 -2.090 -15.913 1.00 92.38 134 PRO A C 1
ATOM 1068 O O . PRO A 1 134 ? -5.592 -3.155 -16.053 1.00 92.38 134 PRO A O 1
ATOM 1071 N N . PRO A 1 135 ? -5.342 -0.983 -16.591 1.00 89.81 135 PRO A N 1
ATOM 1072 C CA . PRO A 1 135 ? -6.419 -0.992 -17.573 1.00 89.81 135 PRO A CA 1
ATOM 1073 C C . PRO A 1 135 ? -6.233 -2.104 -18.613 1.00 89.81 135 PRO A C 1
ATOM 1075 O O . PRO A 1 135 ? -5.163 -2.238 -19.204 1.00 89.81 135 PRO A O 1
ATOM 1078 N N . GLY A 1 136 ? -7.281 -2.899 -18.833 1.00 91.12 136 GLY A N 1
ATOM 1079 C CA . GLY A 1 136 ? -7.255 -4.027 -19.770 1.00 91.12 136 GLY A CA 1
ATOM 1080 C C . GLY A 1 136 ? -6.669 -5.328 -19.210 1.00 91.12 136 GLY A C 1
ATOM 1081 O O . GLY A 1 136 ? -6.662 -6.328 -19.924 1.00 91.12 136 GLY A O 1
ATOM 1082 N N . VAL A 1 137 ? -6.221 -5.356 -17.951 1.00 94.62 137 VAL A N 1
ATOM 1083 C CA . VAL A 1 137 ? -5.785 -6.582 -17.271 1.00 94.62 137 VAL A CA 1
ATOM 1084 C C . VAL A 1 137 ? -6.880 -7.068 -16.322 1.00 94.62 137 VAL A C 1
ATOM 1086 O O . VAL A 1 137 ? -7.416 -6.306 -15.518 1.00 94.62 137 VAL A O 1
ATOM 1089 N N . MET A 1 138 ? -7.215 -8.355 -16.418 1.00 94.56 138 MET A N 1
ATOM 1090 C CA . MET A 1 138 ? -8.183 -9.006 -15.533 1.00 94.56 138 MET A CA 1
ATOM 1091 C C . MET A 1 138 ? -7.645 -9.062 -14.097 1.00 94.56 138 MET A C 1
ATOM 1093 O O . MET A 1 138 ? -6.471 -9.370 -13.887 1.00 94.56 138 MET A O 1
ATOM 1097 N N . ARG A 1 139 ? -8.507 -8.811 -13.101 1.00 94.50 139 ARG A N 1
ATOM 1098 C CA . ARG A 1 139 ? -8.129 -8.806 -11.671 1.00 94.50 139 ARG A CA 1
ATOM 1099 C C . ARG A 1 139 ? -7.495 -10.127 -11.249 1.00 94.50 139 ARG A C 1
ATOM 1101 O O . ARG A 1 139 ? -6.554 -10.130 -10.468 1.00 94.50 139 ARG A O 1
ATOM 1108 N N . GLU A 1 140 ? -7.989 -11.225 -11.804 1.00 94.81 140 GLU A N 1
ATOM 1109 C CA . GLU A 1 140 ? -7.555 -12.592 -11.537 1.00 94.81 140 GLU A CA 1
ATOM 1110 C C . GLU A 1 140 ? -6.052 -12.768 -11.814 1.00 94.81 140 GLU A C 1
ATOM 1112 O O . GLU A 1 140 ? -5.369 -13.465 -11.074 1.00 94.81 140 GLU A O 1
ATOM 1117 N N . VAL A 1 141 ? -5.492 -12.030 -12.784 1.00 96.00 141 VAL A N 1
ATOM 1118 C CA . VAL A 1 141 ? -4.042 -12.017 -13.051 1.00 96.00 141 VAL A CA 1
ATOM 1119 C C . VAL A 1 141 ? -3.252 -11.486 -11.850 1.00 96.00 141 VAL A C 1
ATOM 1121 O O . VAL A 1 141 ? -2.145 -11.955 -11.591 1.00 96.00 141 VAL A O 1
ATOM 1124 N N . VAL A 1 142 ? -3.809 -10.516 -11.118 1.00 96.44 142 VAL A N 1
ATOM 1125 C CA . VAL A 1 142 ? -3.231 -9.978 -9.878 1.00 96.44 142 VAL A CA 1
ATOM 1126 C C . VAL A 1 142 ? -3.541 -10.890 -8.689 1.00 96.44 142 VAL A C 1
ATOM 1128 O O . VAL A 1 142 ? -2.660 -11.133 -7.864 1.00 96.44 142 VAL A O 1
ATOM 1131 N N . SER A 1 143 ? -4.763 -11.424 -8.606 1.00 94.12 143 SER A N 1
ATOM 1132 C CA . SER A 1 143 ? -5.176 -12.358 -7.551 1.00 94.12 143 SER A CA 1
ATOM 1133 C C . SER A 1 143 ? -4.306 -13.620 -7.527 1.00 94.12 143 SER A C 1
ATOM 1135 O O . SER A 1 143 ? -3.983 -14.114 -6.448 1.00 94.12 143 SER A O 1
ATOM 1137 N N . ASP A 1 144 ? -3.859 -14.102 -8.688 1.00 94.31 144 ASP A N 1
ATOM 1138 C CA . ASP A 1 144 ? -3.043 -15.315 -8.831 1.00 94.31 144 ASP A CA 1
ATOM 1139 C C . ASP A 1 144 ? -1.544 -15.089 -8.585 1.00 94.31 144 ASP A C 1
ATOM 1141 O O . ASP A 1 144 ? -0.754 -16.037 -8.618 1.00 94.31 144 ASP A O 1
ATOM 1145 N N . LEU A 1 145 ? -1.118 -13.851 -8.312 1.00 95.44 145 LEU A N 1
ATOM 1146 C CA . LEU A 1 145 ? 0.286 -13.570 -8.033 1.00 95.44 145 LEU A CA 1
ATOM 1147 C C . LEU A 1 145 ? 0.758 -14.310 -6.773 1.00 95.44 145 LEU A C 1
ATOM 1149 O O . LEU A 1 145 ? 0.044 -14.325 -5.756 1.00 95.44 145 LEU A O 1
ATOM 1153 N N . PRO A 1 146 ? 1.978 -14.878 -6.796 1.00 93.38 146 PRO A N 1
ATOM 1154 C CA . PRO A 1 146 ? 2.634 -15.287 -5.569 1.00 93.38 146 PRO A CA 1
ATOM 1155 C C . PRO A 1 146 ? 2.957 -14.065 -4.693 1.00 93.38 146 PRO A C 1
ATOM 1157 O O . PRO A 1 146 ? 2.925 -12.911 -5.129 1.00 93.38 146 PRO A O 1
ATOM 1160 N N . GLU A 1 147 ? 3.217 -14.327 -3.414 1.00 92.06 147 GLU A N 1
ATOM 1161 C CA . GLU A 1 147 ? 3.326 -13.305 -2.368 1.00 92.06 147 GLU A CA 1
ATOM 1162 C C . GLU A 1 147 ? 4.365 -12.218 -2.689 1.00 92.06 147 GLU A C 1
ATOM 1164 O O . GLU A 1 147 ? 4.079 -11.025 -2.552 1.00 92.06 147 GLU A O 1
ATOM 1169 N N . LEU A 1 148 ? 5.561 -12.610 -3.138 1.00 93.50 148 LEU A N 1
ATOM 1170 C CA . LEU A 1 148 ? 6.651 -11.672 -3.407 1.00 93.50 148 LEU A CA 1
ATOM 1171 C C . LEU A 1 148 ? 6.371 -10.805 -4.635 1.00 93.50 148 LEU A C 1
ATOM 1173 O O . LEU A 1 148 ? 6.581 -9.596 -4.584 1.00 93.50 148 LEU A O 1
ATOM 1177 N N . GLU A 1 149 ? 5.857 -11.384 -5.716 1.00 95.44 149 GLU A N 1
ATOM 1178 C CA . GLU A 1 149 ? 5.433 -10.676 -6.923 1.00 95.44 149 GLU A CA 1
ATOM 1179 C C . GLU A 1 149 ? 4.343 -9.654 -6.600 1.00 95.44 149 GLU A C 1
ATOM 1181 O O . GLU A 1 149 ? 4.400 -8.521 -7.080 1.00 95.44 149 GLU A O 1
ATOM 1186 N N . PHE A 1 150 ? 3.385 -10.032 -5.750 1.00 95.94 150 PHE A N 1
ATOM 1187 C CA . PHE A 1 150 ? 2.345 -9.129 -5.273 1.00 95.94 150 PHE A CA 1
ATOM 1188 C C . PHE A 1 150 ? 2.938 -7.982 -4.440 1.00 95.94 150 PHE A C 1
ATOM 1190 O O . PHE A 1 150 ? 2.597 -6.825 -4.674 1.00 95.94 150 PHE A O 1
ATOM 1197 N N . CYS A 1 151 ? 3.887 -8.259 -3.536 1.00 95.25 151 CYS A N 1
ATOM 1198 C CA . CYS A 1 151 ? 4.581 -7.222 -2.761 1.00 95.25 151 CYS A CA 1
ATOM 1199 C C . CYS A 1 151 ? 5.399 -6.269 -3.647 1.00 95.25 151 CYS A C 1
ATOM 1201 O O . CYS A 1 151 ? 5.418 -5.061 -3.407 1.00 95.25 151 CYS A O 1
ATOM 1203 N N . VAL A 1 152 ? 6.075 -6.792 -4.677 1.00 95.31 152 VAL A N 1
ATOM 1204 C CA . VAL A 1 152 ? 6.800 -5.977 -5.665 1.00 95.31 152 VAL A CA 1
ATOM 1205 C C . VAL A 1 152 ? 5.822 -5.098 -6.445 1.00 95.31 152 VAL A C 1
ATOM 1207 O O . VAL A 1 152 ? 6.082 -3.906 -6.616 1.00 95.31 152 VAL A O 1
ATOM 1210 N N . LEU A 1 153 ? 4.678 -5.643 -6.865 1.00 96.19 153 LEU A N 1
ATOM 1211 C CA . LEU A 1 153 ? 3.643 -4.881 -7.558 1.00 96.19 153 LEU A CA 1
ATOM 1212 C C . LEU A 1 153 ? 3.025 -3.797 -6.661 1.00 96.19 153 LEU A C 1
ATOM 1214 O O . LEU A 1 153 ? 2.910 -2.656 -7.101 1.00 96.19 153 LEU A O 1
ATOM 1218 N N . GLU A 1 154 ? 2.698 -4.102 -5.399 1.00 95.00 154 GLU A N 1
ATOM 1219 C CA . GLU A 1 154 ? 2.239 -3.113 -4.408 1.00 95.00 154 GLU A CA 1
ATOM 1220 C C . GLU A 1 154 ? 3.271 -1.996 -4.221 1.00 95.00 154 GLU A C 1
ATOM 1222 O O . GLU A 1 154 ? 2.920 -0.811 -4.209 1.00 95.00 154 GLU A O 1
ATOM 1227 N N . ARG A 1 155 ? 4.557 -2.357 -4.120 1.00 93.25 155 ARG A N 1
ATOM 1228 C CA . ARG A 1 155 ? 5.651 -1.395 -3.974 1.00 93.25 155 ARG A CA 1
ATOM 1229 C C . ARG A 1 155 ? 5.731 -0.441 -5.164 1.00 93.25 155 ARG A C 1
ATOM 1231 O O . ARG A 1 155 ? 5.804 0.768 -4.957 1.00 93.25 155 ARG A O 1
ATOM 1238 N N . ILE A 1 156 ? 5.682 -0.968 -6.386 1.00 93.25 156 ILE A N 1
ATOM 1239 C CA . ILE A 1 156 ? 5.688 -0.163 -7.616 1.00 93.25 156 ILE A CA 1
ATOM 1240 C C . ILE A 1 156 ? 4.418 0.695 -7.702 1.00 93.25 156 ILE A C 1
ATOM 1242 O O . ILE A 1 156 ? 4.497 1.890 -7.983 1.00 93.25 156 ILE A O 1
ATOM 1246 N N . GLY A 1 157 ? 3.253 0.117 -7.399 1.00 92.00 157 GLY A N 1
ATOM 1247 C CA . GLY A 1 157 ? 1.961 0.802 -7.429 1.00 92.00 157 GLY A CA 1
ATOM 1248 C C . GLY A 1 157 ? 1.903 2.016 -6.499 1.00 92.00 157 GLY A C 1
ATOM 1249 O O . GLY A 1 157 ? 1.382 3.065 -6.886 1.00 92.00 157 GLY A O 1
ATOM 1250 N N . ARG A 1 158 ? 2.516 1.930 -5.309 1.00 88.88 158 ARG A N 1
ATOM 1251 C CA . ARG A 1 158 ? 2.639 3.064 -4.372 1.00 88.88 158 ARG A CA 1
ATOM 1252 C C . ARG A 1 158 ? 3.375 4.261 -4.972 1.00 88.88 158 ARG A C 1
ATOM 1254 O O . ARG A 1 158 ? 3.021 5.397 -4.665 1.00 88.88 158 ARG A O 1
ATOM 1261 N N . ALA A 1 159 ? 4.364 4.021 -5.828 1.00 85.81 159 ALA A N 1
ATOM 1262 C CA . ALA A 1 159 ? 5.139 5.078 -6.469 1.00 85.81 159 ALA A CA 1
ATOM 1263 C C . ALA A 1 159 ? 4.445 5.693 -7.705 1.00 85.81 159 ALA A C 1
ATOM 1265 O O . ALA A 1 159 ? 4.916 6.694 -8.257 1.00 85.81 159 ALA A O 1
ATOM 1266 N N . ARG A 1 160 ? 3.286 5.145 -8.109 1.00 85.25 160 ARG A N 1
ATOM 1267 C CA . ARG A 1 160 ? 2.418 5.651 -9.186 1.00 85.25 160 ARG A CA 1
ATOM 1268 C C . ARG A 1 160 ? 3.218 5.927 -10.470 1.00 85.25 160 ARG A C 1
ATOM 1270 O O . ARG A 1 160 ? 3.942 5.065 -10.953 1.00 85.25 160 ARG A O 1
ATOM 1277 N N . HIS A 1 161 ? 3.104 7.135 -11.025 1.00 82.38 161 HIS A N 1
ATOM 1278 C CA . HIS A 1 161 ? 3.762 7.522 -12.274 1.00 82.38 161 HIS A CA 1
ATOM 1279 C C . HIS A 1 161 ? 5.286 7.647 -12.160 1.00 82.38 161 HIS A C 1
ATOM 1281 O O . HIS A 1 161 ? 5.957 7.582 -13.187 1.00 82.38 161 HIS A O 1
ATOM 1287 N N . GLN A 1 162 ? 5.841 7.793 -10.949 1.00 82.94 162 GLN A N 1
ATOM 1288 C CA . GLN A 1 162 ? 7.294 7.859 -10.777 1.00 82.94 162 GLN A CA 1
ATOM 1289 C C . GLN A 1 162 ? 7.978 6.487 -10.896 1.00 82.94 162 GLN A C 1
ATOM 1291 O O . GLN A 1 162 ? 9.208 6.447 -10.926 1.00 82.94 162 GLN A O 1
ATOM 1296 N N . GLY A 1 163 ? 7.214 5.387 -10.902 1.00 87.69 163 GLY A N 1
ATOM 1297 C CA . GLY A 1 163 ? 7.739 4.023 -11.003 1.00 87.69 163 GLY A CA 1
ATOM 1298 C C . GLY A 1 163 ? 8.645 3.637 -9.834 1.00 87.69 163 GLY A C 1
ATOM 1299 O O . GLY A 1 163 ? 8.607 4.251 -8.780 1.00 87.69 163 GLY A O 1
ATOM 1300 N N . GLU A 1 164 ? 9.495 2.630 -9.990 1.00 88.88 164 GLU A N 1
ATOM 1301 C CA . GLU A 1 164 ? 10.557 2.349 -9.019 1.00 88.88 164 GLU A CA 1
ATOM 1302 C C . GLU A 1 164 ? 11.868 2.052 -9.736 1.00 88.88 164 GLU A C 1
ATOM 1304 O O . GLU A 1 164 ? 11.887 1.468 -10.821 1.00 88.88 164 GLU A O 1
ATOM 1309 N N . ILE A 1 165 ? 12.982 2.449 -9.120 1.00 87.81 165 ILE A N 1
ATOM 1310 C CA . ILE A 1 165 ? 14.310 2.223 -9.691 1.00 87.81 165 ILE A CA 1
ATOM 1311 C C . ILE A 1 165 ? 14.713 0.778 -9.406 1.00 87.81 165 ILE A C 1
ATOM 1313 O O . ILE A 1 165 ? 14.838 0.375 -8.250 1.00 87.81 165 ILE A O 1
ATOM 1317 N N . GLN A 1 166 ? 14.968 -0.002 -10.458 1.00 86.31 166 GLN A N 1
ATOM 1318 C CA . GLN A 1 166 ? 15.271 -1.429 -10.327 1.00 86.31 166 GLN A CA 1
ATOM 1319 C C . GLN A 1 166 ? 16.472 -1.705 -9.407 1.00 86.31 166 GLN A C 1
ATOM 1321 O O . GLN A 1 166 ? 16.448 -2.652 -8.626 1.00 86.31 166 GLN A O 1
ATOM 1326 N N . THR A 1 167 ? 17.518 -0.878 -9.456 1.00 85.19 167 THR A N 1
ATOM 1327 C CA . THR A 1 167 ? 18.690 -1.031 -8.578 1.00 85.19 167 THR A CA 1
ATOM 1328 C C . THR A 1 167 ? 18.352 -0.791 -7.107 1.00 85.19 167 THR A C 1
ATOM 1330 O O . THR A 1 167 ? 18.868 -1.513 -6.259 1.00 85.19 167 THR A O 1
ATOM 1333 N N . VAL A 1 168 ? 17.459 0.157 -6.806 1.00 87.19 168 VAL A N 1
ATOM 1334 C CA . VAL A 1 168 ? 16.977 0.451 -5.446 1.00 87.19 168 VAL A CA 1
ATOM 1335 C C . VAL A 1 168 ? 16.075 -0.666 -4.935 1.00 87.19 168 VAL A C 1
ATOM 1337 O O . VAL A 1 168 ? 16.258 -1.123 -3.807 1.00 87.19 168 VAL A O 1
ATOM 1340 N N . LEU A 1 169 ? 15.164 -1.173 -5.775 1.00 88.50 169 LEU A N 1
ATOM 1341 C CA . LEU A 1 169 ? 14.358 -2.347 -5.434 1.00 88.50 169 LEU A CA 1
ATOM 1342 C C . LEU A 1 169 ? 15.249 -3.532 -5.052 1.00 88.50 169 LEU A C 1
ATOM 1344 O O . LEU A 1 169 ? 15.052 -4.121 -3.994 1.00 88.50 169 LEU A O 1
ATOM 1348 N N . ASN A 1 170 ? 16.257 -3.832 -5.875 1.00 86.56 170 ASN A N 1
ATOM 1349 C CA . ASN A 1 170 ? 17.163 -4.960 -5.660 1.00 86.56 170 ASN A CA 1
ATOM 1350 C C . ASN A 1 170 ? 18.027 -4.801 -4.406 1.00 86.56 170 ASN A C 1
ATOM 1352 O O . ASN A 1 170 ? 18.181 -5.746 -3.644 1.00 86.56 170 ASN A O 1
ATOM 1356 N N . LYS A 1 171 ? 18.659 -3.635 -4.239 1.00 84.81 171 LYS A N 1
ATOM 1357 C CA . LYS A 1 171 ? 19.719 -3.458 -3.237 1.00 84.81 171 LYS A CA 1
ATOM 1358 C C . LYS A 1 171 ? 19.195 -3.021 -1.879 1.00 84.81 171 LYS A C 1
ATOM 1360 O O . LYS A 1 171 ? 19.819 -3.346 -0.878 1.00 84.81 171 LYS A O 1
ATOM 1365 N N . LEU A 1 172 ? 18.102 -2.258 -1.850 1.00 84.31 172 LEU A N 1
ATOM 1366 C CA . LEU A 1 172 ? 17.652 -1.580 -0.637 1.00 84.31 172 LEU A CA 1
ATOM 1367 C C . LEU A 1 172 ? 16.306 -2.111 -0.138 1.00 84.31 172 LEU A C 1
ATOM 1369 O O . LEU A 1 172 ? 16.178 -2.417 1.044 1.00 84.31 172 LEU A O 1
ATOM 1373 N N . VAL A 1 173 ? 15.310 -2.250 -1.022 1.00 85.69 173 VAL A N 1
ATOM 1374 C CA . VAL A 1 173 ? 13.941 -2.633 -0.619 1.00 85.69 173 VAL A CA 1
ATOM 1375 C C . VAL A 1 173 ? 13.810 -4.140 -0.401 1.00 85.69 173 VAL A C 1
ATOM 1377 O O . VAL A 1 173 ? 13.284 -4.572 0.618 1.00 85.69 173 VAL A O 1
ATOM 1380 N N . PHE A 1 174 ? 14.315 -4.940 -1.339 1.00 89.50 174 PHE A 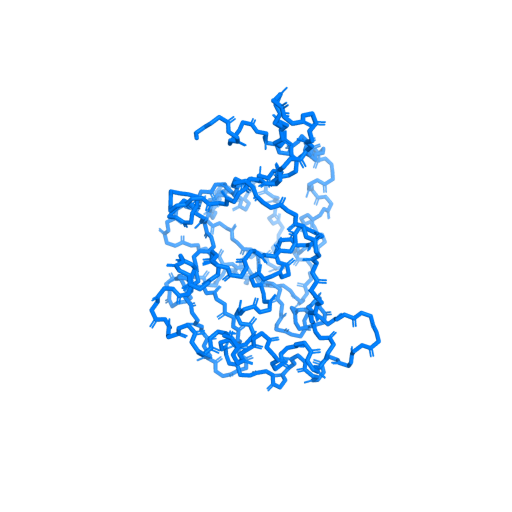N 1
ATOM 1381 C CA . PHE A 1 174 ? 14.293 -6.404 -1.296 1.00 89.50 174 PHE A CA 1
ATOM 1382 C C . PHE A 1 174 ? 15.701 -6.975 -1.098 1.00 89.50 174 PHE A C 1
ATOM 1384 O O . PHE A 1 174 ? 16.075 -7.962 -1.728 1.00 89.50 174 PHE A O 1
ATOM 1391 N N . LYS A 1 175 ? 16.490 -6.333 -0.229 1.00 86.06 175 LYS A N 1
ATOM 1392 C CA . LYS A 1 175 ? 17.919 -6.620 -0.014 1.00 86.06 175 LYS A CA 1
ATOM 1393 C C . LYS A 1 175 ? 18.232 -8.076 0.359 1.00 86.06 175 LYS A C 1
ATOM 1395 O O . LYS A 1 175 ? 19.323 -8.557 0.075 1.00 86.06 175 LYS A O 1
ATOM 1400 N N . ASP A 1 176 ? 17.275 -8.771 0.973 1.00 88.12 176 ASP A N 1
ATOM 1401 C CA . ASP A 1 176 ? 17.425 -10.165 1.402 1.00 88.12 176 ASP A CA 1
ATOM 1402 C C . ASP A 1 176 ? 17.178 -11.166 0.252 1.00 88.12 176 ASP A C 1
ATOM 1404 O O . ASP A 1 176 ? 17.434 -12.364 0.388 1.00 88.12 176 ASP A O 1
ATOM 1408 N N . LEU A 1 177 ? 16.698 -10.695 -0.906 1.00 88.38 177 LEU A N 1
ATOM 1409 C CA . LEU A 1 177 ? 16.503 -11.504 -2.107 1.00 88.38 177 LEU A CA 1
ATOM 1410 C C . LEU A 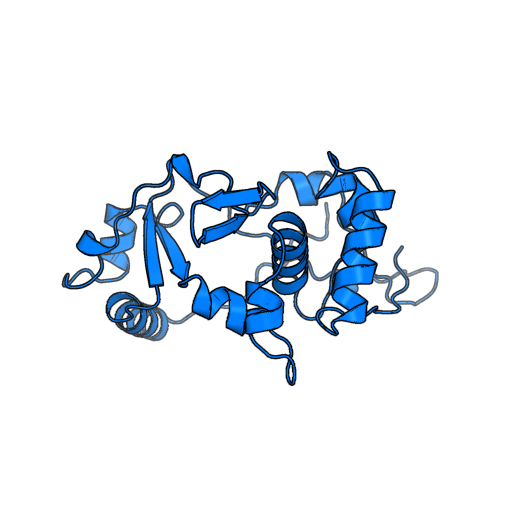1 177 ? 17.717 -11.415 -3.037 1.00 88.38 177 LEU A C 1
ATOM 1412 O O . LEU A 1 177 ? 18.340 -10.371 -3.216 1.00 88.38 177 LEU A O 1
ATOM 1416 N N . LYS A 1 178 ? 18.026 -12.523 -3.721 1.00 89.75 178 LYS A N 1
ATOM 1417 C CA . LYS A 1 178 ? 19.048 -12.523 -4.777 1.00 89.75 178 LYS A CA 1
ATOM 1418 C C . LYS A 1 178 ? 18.612 -11.606 -5.924 1.00 89.75 178 LYS A C 1
ATOM 1420 O O . LYS A 1 178 ? 17.481 -11.699 -6.394 1.00 89.75 178 LYS A O 1
ATOM 1425 N N . THR A 1 179 ? 19.538 -10.819 -6.473 1.00 86.62 179 THR A N 1
ATOM 1426 C CA . THR A 1 179 ? 19.290 -9.935 -7.631 1.00 86.62 179 THR A CA 1
ATOM 1427 C C . THR A 1 179 ? 18.656 -10.662 -8.823 1.00 86.62 179 THR A C 1
ATOM 1429 O O . THR A 1 179 ? 17.791 -10.111 -9.504 1.00 86.62 179 THR A O 1
ATOM 1432 N N . SER A 1 180 ? 19.054 -11.916 -9.071 1.00 89.44 180 SER A N 1
ATOM 1433 C CA . SER A 1 180 ? 18.472 -12.754 -10.128 1.00 89.44 180 SER A CA 1
ATOM 1434 C C . SER A 1 180 ? 16.983 -13.032 -9.911 1.00 89.44 180 SER A C 1
ATOM 1436 O O . SER A 1 180 ? 16.229 -13.102 -10.880 1.00 89.44 180 SER A O 1
ATOM 1438 N N . HIS A 1 181 ? 16.546 -13.134 -8.655 1.00 91.62 181 HIS A N 1
ATOM 1439 C CA . HIS A 1 181 ? 15.153 -13.371 -8.305 1.00 91.62 181 HIS A CA 1
ATOM 1440 C C . HIS A 1 181 ? 14.292 -12.139 -8.600 1.00 91.62 181 HIS A C 1
ATOM 1442 O O . HIS A 1 181 ? 13.293 -12.263 -9.302 1.00 91.62 181 HIS A O 1
ATOM 1448 N N . ILE A 1 182 ? 14.713 -10.935 -8.186 1.00 92.25 182 ILE A N 1
ATOM 1449 C CA . ILE A 1 182 ? 13.973 -9.711 -8.544 1.00 92.25 182 ILE A CA 1
ATOM 1450 C C . ILE A 1 182 ? 13.955 -9.499 -10.057 1.00 92.25 182 ILE A C 1
ATOM 1452 O O . ILE A 1 182 ? 12.926 -9.122 -10.610 1.00 92.25 182 ILE A O 1
ATOM 1456 N N . HIS A 1 183 ? 15.057 -9.775 -10.762 1.00 91.44 183 HIS A N 1
ATOM 1457 C CA . HIS A 1 183 ? 15.055 -9.716 -12.224 1.00 91.44 183 HIS A CA 1
ATOM 1458 C C . HIS A 1 183 ? 13.975 -10.627 -12.831 1.00 91.44 183 HIS A C 1
ATOM 1460 O O . HIS A 1 183 ? 13.252 -10.203 -13.735 1.00 91.44 183 HIS A O 1
ATOM 1466 N N . TYR A 1 184 ? 13.838 -11.853 -12.316 1.00 94.50 184 TYR A N 1
ATOM 1467 C CA . TYR A 1 184 ? 12.800 -12.784 -12.746 1.00 94.50 184 TYR A CA 1
ATOM 1468 C C . TYR A 1 184 ? 11.391 -12.271 -12.424 1.00 94.50 184 TYR A C 1
ATOM 1470 O O . TYR A 1 184 ? 10.547 -12.265 -13.317 1.00 94.50 184 TYR A O 1
ATOM 1478 N N . ILE A 1 185 ? 11.159 -11.754 -11.213 1.00 95.50 185 ILE A N 1
ATOM 1479 C CA . ILE A 1 185 ? 9.879 -11.145 -10.817 1.00 95.50 185 ILE A CA 1
ATOM 1480 C C . ILE A 1 185 ? 9.520 -9.979 -11.748 1.00 95.50 185 ILE A C 1
ATOM 1482 O O . ILE A 1 185 ? 8.422 -9.930 -12.295 1.00 95.50 185 ILE A O 1
ATOM 1486 N N . MET A 1 186 ? 10.459 -9.068 -12.015 1.00 94.88 186 MET A N 1
ATOM 1487 C CA . MET A 1 186 ? 10.225 -7.938 -12.920 1.00 94.88 186 MET A CA 1
ATOM 1488 C C . MET A 1 186 ? 9.898 -8.403 -14.340 1.00 94.88 186 MET A C 1
ATOM 1490 O O . MET A 1 186 ? 9.004 -7.847 -14.979 1.00 94.88 186 MET A O 1
ATOM 1494 N N . LYS A 1 187 ? 10.585 -9.440 -14.838 1.00 95.12 187 LYS A N 1
ATOM 1495 C CA . LYS A 1 187 ? 10.262 -10.057 -16.130 1.00 95.12 187 LYS A CA 1
ATOM 1496 C C . LYS A 1 187 ? 8.859 -10.668 -16.109 1.00 95.12 187 LYS A C 1
ATOM 1498 O O . LYS A 1 187 ? 8.098 -10.430 -17.039 1.00 95.12 187 LYS A O 1
ATOM 1503 N N . PHE A 1 188 ? 8.513 -11.400 -15.054 1.00 96.38 188 PHE A N 1
ATOM 1504 C CA . PHE A 1 188 ? 7.222 -12.063 -14.870 1.00 96.38 188 PHE A CA 1
ATOM 1505 C C . PHE A 1 188 ? 6.046 -11.076 -14.840 1.00 96.38 188 PHE A C 1
ATOM 1507 O O . PHE A 1 188 ? 5.019 -11.329 -15.477 1.00 96.38 188 PHE A O 1
ATOM 1514 N N . LEU A 1 189 ? 6.198 -9.956 -14.125 1.00 96.88 189 LEU A N 1
ATOM 1515 C CA . LEU A 1 189 ? 5.200 -8.887 -14.056 1.00 96.88 189 LEU A CA 1
ATOM 1516 C C . LEU A 1 189 ? 5.076 -8.164 -15.406 1.00 96.88 189 LEU A C 1
ATOM 1518 O O . LEU A 1 189 ? 3.969 -7.890 -15.867 1.00 96.88 189 LEU A O 1
ATOM 1522 N N . HIS A 1 190 ? 6.202 -7.905 -16.077 1.00 95.88 190 HIS A N 1
ATOM 1523 C CA . HIS A 1 190 ? 6.218 -7.252 -17.386 1.00 95.88 190 HIS A CA 1
ATOM 1524 C C . HIS A 1 190 ? 5.550 -8.107 -18.471 1.00 95.88 190 HIS A C 1
ATOM 1526 O O . HIS A 1 190 ? 4.765 -7.592 -19.259 1.00 95.88 190 HIS A O 1
ATOM 1532 N N . THR A 1 191 ? 5.811 -9.419 -18.520 1.00 95.88 191 THR A N 1
ATOM 1533 C CA . THR A 1 191 ? 5.184 -10.303 -19.525 1.00 95.88 191 THR A CA 1
ATOM 1534 C C . THR A 1 191 ? 3.676 -10.458 -19.334 1.00 95.88 191 THR A C 1
ATOM 1536 O O . THR A 1 191 ? 3.003 -10.914 -20.251 1.00 95.88 191 THR A O 1
ATOM 1539 N N . ARG A 1 192 ? 3.142 -10.085 -18.165 1.00 96.06 192 ARG A N 1
ATOM 1540 C CA . ARG A 1 192 ? 1.702 -10.054 -17.857 1.00 96.06 192 ARG A CA 1
ATOM 1541 C C . ARG A 1 192 ? 1.084 -8.664 -17.992 1.00 96.06 192 ARG A C 1
ATOM 1543 O O . ARG A 1 192 ? -0.053 -8.471 -17.577 1.00 96.06 192 ARG A O 1
ATOM 1550 N N . SER A 1 193 ? 1.828 -7.695 -18.528 1.00 95.69 193 SER A N 1
ATOM 1551 C CA . SER A 1 193 ? 1.382 -6.304 -18.663 1.00 95.69 193 SER A CA 1
ATOM 1552 C C . SER A 1 193 ? 0.998 -5.647 -17.329 1.00 95.69 193 SER A C 1
ATOM 1554 O O . SER A 1 193 ? 0.220 -4.698 -17.312 1.00 95.69 193 SER A O 1
ATOM 1556 N N . LEU A 1 194 ? 1.548 -6.131 -16.206 1.00 96.31 194 LEU A N 1
ATOM 1557 C CA . LEU A 1 194 ? 1.304 -5.568 -14.872 1.00 96.31 194 LEU A CA 1
ATOM 1558 C C . LEU A 1 194 ? 2.203 -4.365 -14.575 1.00 96.31 194 LEU A C 1
ATOM 1560 O O . LEU A 1 194 ? 1.849 -3.496 -13.785 1.00 96.31 194 LEU A O 1
ATOM 1564 N N . VAL A 1 195 ? 3.372 -4.309 -15.216 1.00 95.31 195 VAL A N 1
ATOM 1565 C CA . VAL A 1 195 ? 4.331 -3.204 -15.112 1.00 95.31 195 VAL A CA 1
ATOM 1566 C C . VAL A 1 195 ? 4.920 -2.894 -16.483 1.00 95.31 195 VAL A C 1
ATOM 1568 O O . VAL A 1 195 ? 5.002 -3.766 -17.347 1.00 95.31 195 VAL A O 1
ATOM 1571 N N . THR A 1 196 ? 5.392 -1.663 -16.661 1.00 92.75 196 THR A N 1
ATOM 1572 C CA . THR A 1 196 ? 6.131 -1.233 -17.853 1.00 92.75 196 THR A CA 1
ATOM 1573 C C . THR A 1 196 ? 7.495 -0.675 -17.461 1.00 92.75 196 THR A C 1
ATOM 1575 O O . THR A 1 196 ? 7.697 -0.240 -16.325 1.00 92.75 196 THR A O 1
ATOM 1578 N N . LYS A 1 197 ? 8.450 -0.693 -18.393 1.00 89.94 197 LYS A N 1
ATOM 1579 C CA . LYS A 1 197 ? 9.756 -0.059 -18.196 1.00 89.94 197 LYS A CA 1
ATOM 1580 C C . LYS A 1 197 ? 9.682 1.408 -18.602 1.00 89.94 197 LYS A C 1
ATOM 1582 O O . LYS A 1 197 ? 9.197 1.734 -19.680 1.00 89.94 197 LYS A O 1
ATOM 1587 N N . GLN A 1 198 ? 10.206 2.277 -17.747 1.00 84.44 198 GLN A N 1
ATOM 1588 C CA . GLN A 1 198 ? 10.360 3.699 -18.029 1.00 84.44 198 GLN A CA 1
ATOM 1589 C C . GLN A 1 198 ? 11.839 3.992 -18.292 1.00 84.44 198 GLN A C 1
ATOM 1591 O O . GLN A 1 198 ? 12.708 3.545 -17.541 1.00 84.44 198 GLN A O 1
ATOM 1596 N N . SER A 1 199 ? 12.128 4.732 -19.358 1.00 77.88 199 SER A N 1
ATOM 1597 C CA . SER A 1 199 ? 13.493 5.105 -19.737 1.00 77.88 199 SER A CA 1
ATOM 1598 C C . SER A 1 199 ? 13.840 6.480 -19.166 1.00 77.88 199 SER A C 1
ATOM 1600 O O . SER A 1 199 ? 13.765 7.483 -19.872 1.00 77.88 199 SER A O 1
ATOM 1602 N N . TYR A 1 200 ? 14.194 6.532 -17.881 1.00 73.56 200 TYR A N 1
ATOM 1603 C CA . TYR A 1 200 ? 14.700 7.745 -17.232 1.00 73.56 200 TYR A CA 1
ATOM 1604 C C . TYR A 1 200 ? 16.212 7.657 -17.004 1.00 73.56 200 TYR A C 1
ATOM 1606 O O . TYR A 1 200 ? 16.732 6.603 -16.638 1.00 73.56 200 TYR A O 1
ATOM 1614 N N . SER A 1 201 ? 16.906 8.782 -17.182 1.00 64.44 201 SER A N 1
ATOM 1615 C CA . SER A 1 201 ? 18.303 8.934 -16.770 1.00 64.44 201 SER A CA 1
ATOM 1616 C C . SER A 1 201 ? 18.351 9.402 -15.315 1.00 64.44 201 SER A C 1
ATOM 1618 O O . SER A 1 201 ? 17.788 10.448 -14.979 1.00 64.44 201 SER A O 1
ATOM 1620 N N . TYR A 1 202 ? 19.023 8.632 -14.462 1.00 65.06 202 TYR A N 1
ATOM 1621 C CA . TYR A 1 202 ? 19.235 8.954 -13.050 1.00 65.06 202 TYR A CA 1
ATOM 1622 C C . TYR A 1 202 ? 20.678 9.427 -12.839 1.00 65.06 202 TYR A C 1
ATOM 1624 O O . TYR A 1 202 ? 21.578 8.935 -13.525 1.00 65.06 202 TYR A O 1
ATOM 1632 N N . ALA A 1 203 ? 20.870 10.389 -11.933 1.00 59.12 203 ALA A N 1
ATOM 1633 C CA . ALA A 1 203 ? 22.189 10.840 -11.474 1.00 59.12 203 ALA A CA 1
ATOM 1634 C C . ALA A 1 203 ? 22.618 10.106 -10.199 1.00 59.12 203 ALA A C 1
ATOM 1636 O O . ALA A 1 203 ? 21.721 9.730 -9.406 1.00 59.12 203 ALA A O 1
#